Protein AF-A0A953CDV9-F1 (afdb_monomer)

Foldseek 3Di:
DQVVVVVVLVVLLVLLVVLLVLLLVLLLLLQPQLQPPPDPVVSCVVLVVQVDSLVSLVVSLVSVVVQDPCPDVVNVLSVLLSVLSVVLVVLSCLVVQWDWDWDVDVVIDIATQHDVDRRPCGPHPSSVSSVVSSVSSVVSSVLSVVQSVQWAADDDDPDDDDRHGTDGDPPDDRPVVPDPDDDDPPDPPPDDD

Mean predicted aligned error: 8.69 Å

Sequence (193 aa):
MLEEKLRGIHALVGQLVTDINEIELGWYFIYGAFVFPAPKPITDAIFNFQNIGNRQRQLVMTVAGALYPDDHPVIEFLGK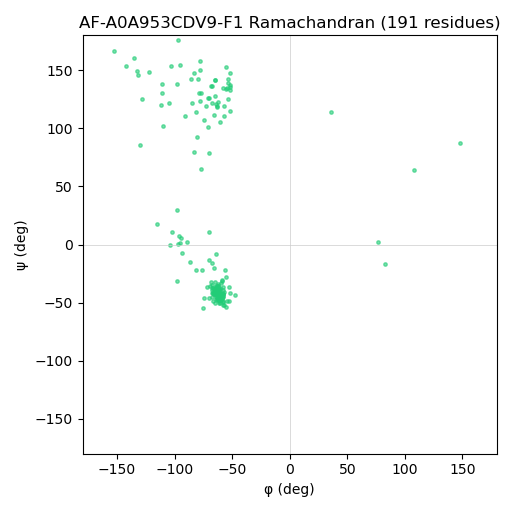LKSETDLLIGRRNAVVHSGIFIQQSAPPKITAAGIGKPSKLKDKDIESELRDCIKVADRLVHVIFNFLNTMEFQVGRLEHELPRPPKLRDEWINPLSQSPEGGAPQSPKRGGK

Nearest PDB structures (foldseek):
  1y4c-assembly1_A  TM=3.576E-01  e=2.186E+00  Escherichia coli
  4fzs-assembly1_A  TM=2.328E-01  e=3.422E+00  Homo sapiens

Radius of gyration: 20.55 Å; Cα contacts (8 Å, |Δi|>4): 172; chains: 1; bounding box: 46×49×68 Å

Structure (mmCIF, N/CA/C/O backbone):
data_AF-A0A953CDV9-F1
#
_entry.id   AF-A0A953CDV9-F1
#
loop_
_atom_site.group_PDB
_atom_site.id
_atom_site.type_symbol
_atom_site.label_atom_id
_atom_site.label_alt_id
_atom_site.label_comp_id
_atom_site.label_asym_id
_atom_site.label_entity_id
_atom_site.label_seq_id
_atom_site.pdbx_PDB_ins_code
_atom_site.Cartn_x
_atom_site.Cartn_y
_atom_site.Cartn_z
_atom_site.occupancy
_atom_site.B_iso_or_equiv
_atom_site.auth_seq_id
_atom_site.auth_comp_id
_atom_site.auth_asym_id
_atom_site.auth_atom_id
_atom_site.pdbx_PDB_model_num
ATOM 1 N N . MET A 1 1 ? 13.938 7.931 -29.122 1.00 85.56 1 MET A N 1
ATOM 2 C CA . MET A 1 1 ? 12.702 7.164 -28.843 1.00 85.56 1 MET A CA 1
ATOM 3 C C . MET A 1 1 ? 12.877 6.144 -27.713 1.00 85.56 1 MET A C 1
ATOM 5 O O . MET A 1 1 ? 12.225 6.311 -26.695 1.00 85.56 1 MET A O 1
ATOM 9 N N . LEU A 1 2 ? 13.754 5.130 -27.811 1.00 88.31 2 LEU A N 1
ATOM 10 C CA . LEU A 1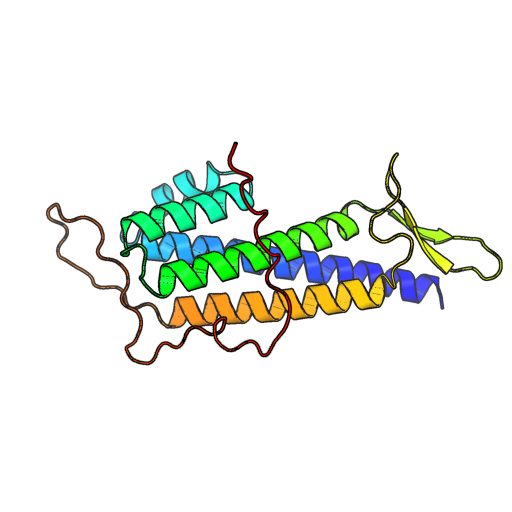 2 ? 13.900 4.131 -26.727 1.00 88.31 2 LEU A CA 1
ATOM 11 C C . LEU A 1 2 ? 14.478 4.694 -25.417 1.00 88.31 2 LEU A C 1
ATOM 13 O O . LEU A 1 2 ? 14.015 4.317 -24.349 1.00 88.31 2 LEU A O 1
ATOM 17 N N . GLU A 1 3 ? 15.438 5.617 -25.479 1.00 91.12 3 GLU A N 1
ATOM 18 C CA . GLU A 1 3 ? 15.984 6.277 -24.278 1.00 91.12 3 GLU A CA 1
ATOM 19 C C . GLU A 1 3 ? 14.945 7.143 -23.560 1.00 91.12 3 GLU A C 1
ATOM 21 O O . GLU A 1 3 ? 14.869 7.158 -22.337 1.00 91.12 3 GLU A O 1
ATOM 26 N N . GLU A 1 4 ? 14.111 7.844 -24.324 1.00 92.75 4 GLU A N 1
ATOM 27 C CA . GLU A 1 4 ? 13.007 8.636 -23.788 1.00 92.75 4 GLU A CA 1
ATOM 28 C C . GLU A 1 4 ? 11.953 7.741 -23.135 1.00 92.75 4 GLU A C 1
ATOM 30 O O . GLU A 1 4 ? 11.533 8.012 -22.012 1.00 92.75 4 GLU A O 1
ATOM 35 N N . LYS A 1 5 ? 11.619 6.614 -23.777 1.00 92.06 5 LYS A N 1
ATOM 36 C CA . LYS A 1 5 ? 10.760 5.585 -23.186 1.00 92.06 5 LYS A CA 1
ATOM 37 C C . LYS A 1 5 ? 11.361 5.017 -21.894 1.00 92.06 5 LYS A C 1
ATOM 39 O O . LYS A 1 5 ? 10.647 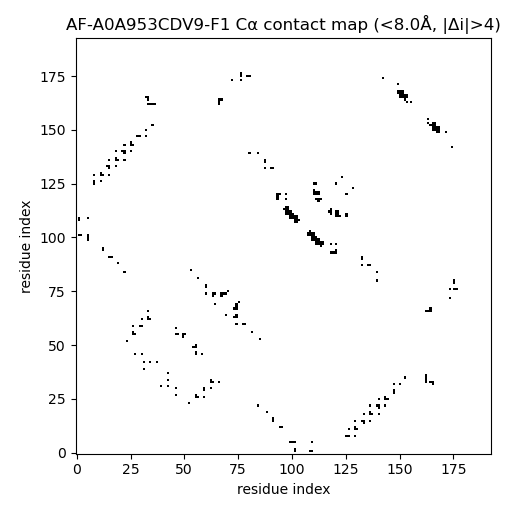4.871 -20.908 1.00 92.06 5 LYS A O 1
ATOM 44 N N . LEU A 1 6 ? 12.671 4.754 -21.857 1.00 92.50 6 LEU A N 1
ATOM 45 C CA . LEU A 1 6 ? 13.362 4.293 -20.648 1.00 92.50 6 LEU A CA 1
ATOM 46 C C . LEU A 1 6 ? 13.308 5.338 -19.520 1.00 92.50 6 LEU A C 1
ATOM 48 O O . LEU A 1 6 ? 13.033 4.980 -18.376 1.00 92.50 6 LEU A O 1
ATOM 52 N N . ARG A 1 7 ? 13.501 6.629 -19.829 1.00 93.19 7 ARG A N 1
ATOM 53 C CA . ARG A 1 7 ? 13.308 7.719 -18.854 1.00 93.19 7 ARG A CA 1
ATOM 54 C C . ARG A 1 7 ? 11.876 7.756 -18.322 1.00 93.19 7 ARG A C 1
ATOM 56 O O . ARG A 1 7 ? 11.693 7.870 -17.113 1.00 93.19 7 ARG A O 1
ATOM 63 N N . GLY A 1 8 ? 10.881 7.604 -19.197 1.00 94.56 8 GLY A N 1
ATOM 64 C CA . GLY A 1 8 ? 9.473 7.500 -18.806 1.00 94.56 8 GLY A CA 1
ATOM 65 C C . GLY A 1 8 ? 9.214 6.326 -17.858 1.00 94.56 8 GLY A C 1
ATOM 66 O O . GLY A 1 8 ? 8.556 6.493 -16.836 1.00 94.56 8 GLY A O 1
ATOM 67 N N . ILE A 1 9 ? 9.808 5.161 -18.128 1.00 93.81 9 ILE A N 1
ATOM 68 C CA . ILE A 1 9 ? 9.728 3.994 -17.240 1.00 93.81 9 ILE A CA 1
ATOM 69 C C . ILE A 1 9 ? 10.351 4.292 -15.871 1.00 93.81 9 ILE A C 1
ATOM 71 O O . ILE A 1 9 ? 9.730 3.996 -14.856 1.00 93.81 9 ILE A O 1
ATOM 75 N N . HIS A 1 10 ? 11.531 4.916 -15.806 1.00 93.00 10 HIS A N 1
ATOM 76 C CA . HIS A 1 10 ? 12.132 5.295 -14.521 1.00 93.00 10 HIS A CA 1
ATOM 77 C C . HIS A 1 10 ? 11.277 6.300 -13.738 1.00 93.00 10 HIS A C 1
ATOM 79 O O . HIS A 1 10 ? 11.170 6.178 -12.519 1.00 93.00 10 HIS A O 1
ATOM 85 N N . ALA A 1 11 ? 10.625 7.246 -14.420 1.00 95.56 11 ALA A N 1
ATOM 86 C CA . ALA A 1 11 ? 9.679 8.155 -13.779 1.00 95.56 11 ALA A CA 1
ATOM 87 C C . ALA A 1 11 ? 8.483 7.396 -13.173 1.00 95.56 11 ALA A C 1
ATOM 89 O O . ALA A 1 11 ? 8.122 7.642 -12.025 1.00 95.56 11 ALA A O 1
ATOM 90 N N . LEU A 1 12 ? 7.928 6.414 -13.895 1.00 95.88 12 LEU A N 1
ATOM 91 C CA . LEU A 1 12 ? 6.853 5.552 -13.388 1.00 95.88 12 LEU A CA 1
ATOM 92 C C . LEU A 1 12 ? 7.298 4.689 -12.195 1.00 95.88 12 LEU A C 1
ATOM 94 O O . LEU A 1 12 ? 6.522 4.495 -11.263 1.00 95.88 12 LEU A O 1
ATOM 98 N N . VAL A 1 13 ? 8.542 4.193 -12.184 1.00 94.06 13 VAL A N 1
ATOM 99 C CA . VAL A 1 13 ? 9.107 3.503 -11.008 1.00 94.06 13 VAL A CA 1
ATOM 100 C C . VAL A 1 13 ? 9.138 4.440 -9.802 1.00 94.06 13 VAL A C 1
ATOM 102 O O . VAL A 1 13 ? 8.744 4.032 -8.713 1.00 94.06 13 VAL A O 1
ATOM 105 N N . GLY A 1 14 ? 9.584 5.686 -9.995 1.00 94.31 14 GLY A N 1
ATOM 106 C CA . GLY A 1 14 ? 9.599 6.707 -8.948 1.00 94.31 14 GLY A CA 1
ATOM 107 C C . GLY A 1 14 ? 8.206 6.971 -8.375 1.00 94.31 14 GLY A C 1
ATOM 108 O O . GLY A 1 14 ? 8.038 6.907 -7.160 1.00 94.31 14 GLY A O 1
ATOM 109 N N . GLN A 1 15 ? 7.210 7.172 -9.244 1.00 96.44 15 GLN A N 1
ATOM 110 C CA . GLN A 1 15 ? 5.813 7.361 -8.838 1.00 96.44 15 GLN A CA 1
ATOM 111 C C . GLN A 1 15 ? 5.301 6.177 -8.010 1.00 96.44 15 GLN A C 1
ATOM 113 O O . GLN A 1 15 ? 4.868 6.367 -6.880 1.00 96.44 15 GLN A O 1
ATOM 118 N N . LEU A 1 16 ? 5.459 4.947 -8.511 1.00 95.69 16 LEU A N 1
ATOM 119 C CA . LEU A 1 16 ? 5.005 3.745 -7.807 1.00 95.69 16 LEU A CA 1
ATOM 120 C C . LEU A 1 16 ? 5.631 3.603 -6.409 1.00 95.69 16 LEU A C 1
ATOM 122 O O . LEU A 1 16 ? 4.993 3.103 -5.485 1.00 95.69 16 LEU A O 1
ATOM 126 N N . VAL A 1 17 ? 6.900 3.993 -6.241 1.00 94.56 17 VAL A N 1
ATOM 127 C CA . VAL A 1 17 ? 7.550 3.976 -4.922 1.00 94.56 17 VAL A CA 1
ATOM 128 C C . VAL A 1 17 ? 6.908 4.994 -3.981 1.00 94.56 17 VAL A C 1
ATOM 130 O O . VAL A 1 17 ? 6.689 4.659 -2.818 1.00 94.56 17 VAL A O 1
ATOM 133 N N . THR A 1 18 ? 6.594 6.193 -4.470 1.00 96.31 18 THR A N 1
ATOM 134 C CA . THR A 1 18 ? 5.882 7.220 -3.699 1.00 96.31 18 THR A CA 1
ATOM 135 C C . THR A 1 18 ? 4.500 6.730 -3.273 1.00 96.31 18 THR A C 1
ATOM 137 O O . THR A 1 18 ? 4.219 6.733 -2.077 1.00 96.31 18 THR A O 1
ATOM 140 N N . ASP A 1 19 ? 3.696 6.203 -4.199 1.00 95.50 19 ASP A N 1
ATOM 141 C CA . ASP A 1 19 ? 2.330 5.743 -3.903 1.00 95.50 19 ASP A CA 1
ATOM 142 C C . ASP A 1 19 ? 2.326 4.609 -2.865 1.00 95.50 19 ASP A C 1
ATOM 144 O O . ASP A 1 19 ? 1.489 4.553 -1.967 1.00 95.50 19 ASP A O 1
ATOM 148 N N . ILE A 1 20 ? 3.305 3.699 -2.929 1.00 95.19 20 ILE A N 1
ATOM 149 C CA . ILE A 1 20 ? 3.440 2.641 -1.918 1.00 95.19 20 ILE A CA 1
ATOM 150 C C . ILE A 1 20 ? 3.821 3.209 -0.553 1.00 95.19 20 ILE A C 1
ATOM 152 O O . ILE A 1 20 ? 3.321 2.719 0.458 1.00 95.19 20 ILE A O 1
ATOM 156 N N . ASN A 1 21 ? 4.673 4.234 -0.493 1.00 94.94 21 ASN A N 1
ATOM 157 C CA . ASN A 1 21 ? 4.983 4.881 0.781 1.00 94.94 21 ASN A CA 1
ATOM 158 C C . ASN A 1 21 ? 3.729 5.525 1.395 1.00 94.94 21 ASN A C 1
ATOM 160 O O . ASN A 1 21 ? 3.562 5.470 2.612 1.00 94.94 21 ASN A O 1
ATOM 164 N N . GLU A 1 22 ? 2.829 6.077 0.577 1.00 96.25 22 GLU A N 1
ATOM 165 C CA . GLU A 1 22 ? 1.535 6.590 1.046 1.00 96.25 22 GLU A CA 1
ATOM 166 C C . GLU A 1 22 ? 0.633 5.477 1.596 1.00 96.25 22 GLU A C 1
ATOM 168 O O . GLU A 1 22 ? 0.005 5.656 2.640 1.00 96.25 22 GLU A O 1
ATOM 173 N N . ILE A 1 23 ? 0.616 4.299 0.965 1.00 97.12 23 ILE A N 1
ATOM 174 C CA . ILE A 1 23 ? -0.102 3.121 1.484 1.00 97.12 23 ILE A CA 1
ATOM 175 C C . ILE A 1 23 ? 0.455 2.692 2.847 1.00 97.12 23 ILE A C 1
ATOM 177 O O . ILE A 1 23 ? -0.315 2.444 3.775 1.00 97.12 23 ILE A O 1
ATOM 181 N N . GLU A 1 24 ? 1.781 2.605 2.992 1.00 95.31 24 GLU A N 1
ATOM 182 C CA . GLU A 1 24 ? 2.422 2.234 4.264 1.00 95.31 24 GLU A CA 1
ATOM 183 C C . GLU A 1 24 ? 2.145 3.276 5.362 1.00 95.31 24 GLU A C 1
ATOM 185 O O . GLU A 1 24 ? 1.881 2.918 6.513 1.00 95.31 24 GLU A O 1
ATOM 190 N N . LEU A 1 25 ? 2.111 4.565 5.008 1.00 95.25 25 LEU A N 1
ATOM 191 C CA . LEU A 1 25 ? 1.678 5.629 5.914 1.00 95.25 25 LEU A CA 1
ATOM 192 C C . LEU A 1 25 ? 0.201 5.471 6.315 1.00 95.25 25 LEU A C 1
ATOM 194 O O . LEU A 1 25 ? -0.152 5.644 7.482 1.00 95.25 25 LEU A O 1
ATOM 198 N N . GLY A 1 26 ? -0.659 5.083 5.375 1.00 96.12 26 GLY A N 1
ATOM 199 C CA . GLY A 1 26 ? -2.056 4.759 5.640 1.00 96.12 26 GLY A CA 1
ATOM 200 C C . GLY A 1 26 ? -2.221 3.627 6.663 1.00 96.12 26 GLY A C 1
ATOM 201 O O . GLY A 1 26 ? -3.021 3.743 7.592 1.00 96.12 26 GLY A O 1
ATOM 202 N N . TRP A 1 27 ? -1.411 2.568 6.568 1.00 97.44 27 TRP A N 1
ATOM 203 C CA . TRP A 1 27 ? -1.379 1.492 7.569 1.00 97.44 27 TRP A CA 1
ATOM 204 C C . TRP A 1 27 ? -0.969 1.982 8.960 1.00 97.44 27 TRP A C 1
ATOM 206 O O . TRP A 1 27 ? -1.556 1.554 9.957 1.00 97.44 27 TRP A O 1
ATOM 216 N N . TYR A 1 28 ? -0.004 2.900 9.037 1.00 96.00 28 TYR A N 1
ATOM 217 C CA . TYR A 1 28 ? 0.359 3.552 10.294 1.00 96.00 28 TYR A CA 1
ATOM 218 C C . TYR A 1 28 ? -0.813 4.351 10.886 1.00 96.00 28 TYR A C 1
ATOM 220 O O . TYR A 1 28 ? -1.071 4.256 12.086 1.00 96.00 28 TYR A O 1
ATOM 228 N N . PHE A 1 29 ? -1.574 5.084 10.067 1.00 95.25 29 PHE A N 1
ATOM 229 C CA . PHE A 1 29 ? -2.752 5.808 10.552 1.00 95.25 29 PHE A CA 1
ATOM 230 C C . PHE A 1 29 ? -3.864 4.876 11.041 1.00 95.25 29 PHE A C 1
ATOM 232 O O . PHE A 1 29 ? -4.469 5.164 12.072 1.00 95.25 29 PHE A O 1
ATOM 239 N N . ILE A 1 30 ? -4.090 3.737 10.375 1.00 95.38 30 ILE A N 1
ATOM 240 C CA . ILE A 1 30 ? -5.043 2.718 10.852 1.00 95.38 30 ILE A CA 1
ATOM 241 C C . ILE A 1 30 ? -4.611 2.202 12.227 1.00 95.38 30 ILE A C 1
ATOM 243 O O . ILE A 1 30 ? -5.420 2.141 13.151 1.00 95.38 30 ILE A O 1
ATOM 247 N N . TYR A 1 31 ? -3.327 1.871 12.384 1.00 95.31 31 TYR A N 1
ATOM 248 C CA . TYR A 1 31 ? -2.787 1.445 13.672 1.00 95.31 31 TYR A CA 1
ATOM 249 C C . TYR A 1 31 ? -2.995 2.508 14.756 1.00 95.31 31 TYR A C 1
ATOM 251 O O . TYR A 1 31 ? -3.520 2.198 15.823 1.00 95.31 31 TYR A O 1
ATOM 259 N N . GLY A 1 32 ? -2.632 3.761 14.466 1.00 92.56 32 GLY A N 1
ATOM 260 C CA . GLY A 1 32 ? -2.802 4.886 15.382 1.00 92.56 32 GLY A CA 1
ATOM 261 C C . GLY A 1 32 ? -4.255 5.088 15.813 1.00 92.56 32 GLY A C 1
ATOM 262 O O . GLY A 1 32 ? -4.509 5.345 16.988 1.00 92.56 32 GLY A O 1
ATOM 263 N N . ALA A 1 33 ? -5.204 4.905 14.893 1.00 91.69 33 ALA A N 1
ATOM 264 C CA . ALA A 1 33 ? -6.626 4.966 15.196 1.00 91.69 33 ALA A CA 1
ATOM 265 C C . ALA A 1 33 ? -7.070 3.834 16.139 1.00 91.69 33 ALA A C 1
ATOM 267 O O . ALA A 1 33 ? -7.806 4.073 17.092 1.00 91.69 33 ALA A O 1
ATOM 268 N N . PHE A 1 34 ? -6.591 2.608 15.929 1.00 91.56 34 PHE A N 1
ATOM 269 C CA . PHE A 1 34 ? -6.944 1.469 16.782 1.00 91.56 34 PHE A CA 1
ATOM 270 C C . PHE A 1 34 ? -6.388 1.558 18.200 1.00 91.56 34 PHE A C 1
ATOM 272 O O . PHE A 1 34 ? -7.026 1.081 19.133 1.00 91.56 34 PHE A O 1
ATOM 279 N N . VAL A 1 35 ? -5.220 2.173 18.381 1.00 90.19 35 VAL A N 1
ATOM 280 C CA . VAL A 1 35 ? -4.609 2.311 19.712 1.00 90.19 35 VAL A CA 1
ATOM 281 C C . VAL A 1 35 ? -4.928 3.641 20.392 1.00 90.19 35 VAL A C 1
ATOM 283 O O . VAL A 1 35 ? -4.447 3.888 21.497 1.00 90.19 35 VAL A O 1
ATOM 286 N N . PHE A 1 36 ? -5.723 4.513 19.770 1.00 85.75 36 PHE A N 1
ATOM 287 C CA . PHE A 1 36 ? -6.154 5.763 20.390 1.00 85.75 36 PHE A CA 1
ATOM 288 C C . PHE A 1 36 ? -6.896 5.478 21.717 1.00 85.75 36 PHE A C 1
ATOM 290 O O . PHE A 1 36 ? -7.751 4.591 21.747 1.00 85.75 36 PHE A O 1
ATOM 297 N N . PRO A 1 37 ? -6.605 6.201 22.824 1.00 84.50 37 PRO A N 1
ATOM 298 C CA . PRO A 1 37 ? -5.839 7.451 22.931 1.00 84.50 37 PRO A CA 1
ATOM 299 C C . PRO A 1 37 ? -4.361 7.298 23.343 1.00 84.50 37 PRO A C 1
ATOM 301 O O . PRO A 1 37 ? -3.813 8.196 23.984 1.00 84.50 37 PRO A O 1
ATOM 304 N N . ALA A 1 38 ? -3.694 6.184 23.019 1.00 86.00 38 ALA A N 1
ATOM 305 C CA . ALA A 1 38 ? -2.290 5.988 23.382 1.00 86.00 38 ALA A CA 1
ATOM 306 C C . ALA A 1 38 ? -1.400 7.177 22.944 1.00 86.00 38 ALA A C 1
ATOM 308 O O . ALA A 1 38 ? -1.533 7.669 21.817 1.00 86.00 38 ALA A O 1
ATOM 309 N N . PRO A 1 39 ? -0.466 7.640 23.801 1.00 87.06 39 PRO A N 1
ATOM 310 C CA . PRO A 1 39 ? 0.454 8.714 23.450 1.00 87.06 39 PRO A CA 1
ATOM 311 C C . PRO A 1 39 ? 1.243 8.401 22.179 1.00 87.06 39 PRO A C 1
ATOM 313 O O . PRO A 1 39 ? 1.846 7.332 22.062 1.00 87.06 39 PRO A O 1
ATOM 316 N N . LYS A 1 40 ? 1.325 9.377 21.267 1.00 87.81 40 LYS A N 1
ATOM 317 C CA . LYS A 1 40 ? 2.035 9.238 19.987 1.00 87.81 40 LYS A CA 1
ATOM 318 C C . LYS A 1 40 ? 3.445 8.630 20.113 1.00 87.81 40 LYS A C 1
ATOM 320 O O . LYS A 1 40 ? 3.737 7.730 19.331 1.00 87.81 40 LYS A O 1
ATOM 325 N N . PRO A 1 41 ? 4.303 9.016 21.083 1.00 91.94 41 PRO A N 1
ATOM 326 C CA . PRO A 1 41 ? 5.634 8.415 21.203 1.00 91.94 41 PRO A CA 1
ATOM 327 C C . PRO A 1 41 ? 5.608 6.897 21.437 1.00 91.94 41 PRO A C 1
ATOM 329 O O . PRO A 1 41 ? 6.487 6.188 20.956 1.00 91.94 41 PRO A O 1
ATOM 332 N N . ILE A 1 42 ? 4.592 6.388 22.143 1.00 90.00 42 ILE A N 1
ATOM 333 C CA . ILE A 1 42 ? 4.413 4.952 22.391 1.00 90.00 42 ILE A CA 1
ATOM 334 C C . ILE A 1 42 ? 3.925 4.263 21.115 1.00 90.00 42 ILE A C 1
ATOM 336 O O . ILE A 1 42 ? 4.486 3.242 20.716 1.00 90.00 42 ILE A O 1
ATOM 340 N N . THR A 1 43 ? 2.929 4.847 20.442 1.00 91.56 43 THR A N 1
ATOM 341 C CA . THR A 1 43 ? 2.424 4.369 19.145 1.00 91.56 43 THR A CA 1
ATOM 342 C C . THR A 1 43 ? 3.559 4.248 18.126 1.00 91.56 43 THR A C 1
ATOM 344 O O . THR A 1 43 ? 3.732 3.191 17.519 1.00 91.56 43 THR A O 1
ATOM 347 N N . ASP A 1 44 ? 4.387 5.288 18.002 1.00 91.81 44 ASP A N 1
ATOM 348 C CA . ASP A 1 44 ? 5.549 5.314 17.111 1.00 91.81 44 ASP A CA 1
ATOM 349 C C . ASP A 1 44 ? 6.570 4.238 17.483 1.00 91.81 44 ASP A C 1
ATOM 351 O O . ASP A 1 44 ? 7.045 3.515 16.608 1.00 91.81 44 ASP A O 1
ATOM 355 N N . ALA A 1 45 ? 6.909 4.109 18.769 1.00 90.88 45 ALA A N 1
ATOM 356 C CA . ALA A 1 45 ? 7.897 3.139 19.228 1.00 90.88 45 ALA A CA 1
ATOM 357 C C . ALA A 1 45 ? 7.477 1.699 18.902 1.00 90.88 45 ALA A C 1
ATOM 359 O O . ALA A 1 45 ? 8.281 0.928 18.377 1.00 90.88 45 ALA A O 1
ATOM 360 N N . ILE A 1 46 ? 6.214 1.343 19.156 1.00 91.19 46 ILE A N 1
ATOM 361 C CA . ILE A 1 46 ? 5.701 -0.009 18.894 1.00 91.19 46 ILE A CA 1
ATOM 362 C C . ILE A 1 46 ? 5.646 -0.286 17.387 1.00 91.19 46 ILE A C 1
ATOM 364 O O . ILE A 1 46 ? 6.085 -1.348 16.938 1.00 91.19 46 ILE A O 1
ATOM 368 N N . PHE A 1 47 ? 5.139 0.662 16.596 1.00 91.25 47 PHE A N 1
ATOM 369 C CA . PHE A 1 47 ? 5.003 0.472 15.153 1.00 91.25 47 PHE A CA 1
ATOM 370 C C . PHE A 1 47 ? 6.367 0.399 14.452 1.00 91.25 47 PHE A C 1
ATOM 372 O O . PHE A 1 47 ? 6.588 -0.465 13.602 1.00 91.25 47 PHE A O 1
ATOM 379 N N . ASN A 1 48 ? 7.317 1.251 14.848 1.00 90.69 48 ASN A N 1
ATOM 380 C CA . ASN A 1 48 ? 8.661 1.286 14.267 1.00 90.69 48 ASN A CA 1
ATOM 381 C C . ASN A 1 48 ? 9.556 0.136 14.745 1.00 90.69 48 ASN A C 1
ATOM 383 O O . ASN A 1 48 ? 10.499 -0.227 14.043 1.00 90.69 48 ASN A O 1
ATOM 387 N N . PHE A 1 49 ? 9.253 -0.484 15.892 1.00 91.19 49 PHE A N 1
ATOM 388 C CA . PHE A 1 49 ? 9.915 -1.726 16.305 1.00 91.19 49 PHE A CA 1
ATOM 389 C C . PHE A 1 49 ? 9.711 -2.845 15.269 1.00 91.19 49 PHE A C 1
ATOM 391 O O . PHE A 1 49 ? 10.594 -3.675 15.046 1.00 91.19 49 PHE A O 1
ATOM 398 N N . GLN A 1 50 ? 8.574 -2.836 14.566 1.00 88.81 50 GLN A N 1
ATOM 399 C CA . GLN A 1 50 ? 8.345 -3.680 13.399 1.00 88.81 50 GLN A CA 1
ATOM 400 C C . GLN A 1 50 ? 8.951 -3.012 12.154 1.00 88.81 50 GLN A C 1
ATOM 402 O O . GLN A 1 50 ? 8.250 -2.428 11.346 1.00 88.81 50 GLN A O 1
ATOM 407 N N . ASN A 1 51 ? 10.261 -3.109 11.947 1.00 83.25 51 ASN A N 1
ATOM 408 C CA . ASN A 1 51 ? 10.961 -2.441 10.833 1.00 83.25 51 ASN A CA 1
ATOM 409 C C . ASN A 1 51 ? 10.680 -3.005 9.416 1.00 83.25 51 ASN A C 1
ATOM 411 O O . ASN A 1 51 ? 11.391 -2.683 8.465 1.00 83.25 51 ASN A O 1
ATOM 415 N N . ILE A 1 52 ? 9.681 -3.878 9.259 1.00 88.56 52 ILE A N 1
ATOM 416 C CA . ILE A 1 52 ? 9.315 -4.523 7.993 1.00 88.56 52 ILE A CA 1
ATOM 417 C C . ILE A 1 52 ? 7.818 -4.311 7.768 1.00 88.56 52 ILE A C 1
ATOM 419 O O . ILE A 1 52 ? 7.019 -4.755 8.593 1.00 88.56 52 ILE A O 1
ATOM 423 N N . GLY A 1 53 ? 7.431 -3.749 6.617 1.00 88.75 53 GLY A N 1
ATOM 424 C CA . GLY A 1 53 ? 6.031 -3.419 6.304 1.00 88.75 53 GLY A CA 1
ATOM 425 C C . GLY A 1 53 ? 5.045 -4.580 6.503 1.00 88.75 53 GLY A C 1
ATOM 426 O O . GLY A 1 53 ? 3.997 -4.414 7.118 1.00 88.75 53 GLY A O 1
ATOM 427 N N . ASN A 1 54 ? 5.401 -5.813 6.111 1.00 92.31 54 ASN A N 1
ATOM 428 C CA . ASN A 1 54 ? 4.531 -6.977 6.358 1.00 92.31 54 ASN A CA 1
ATOM 429 C C . ASN A 1 54 ? 4.300 -7.240 7.860 1.00 92.31 54 ASN A C 1
ATOM 431 O O . ASN A 1 54 ? 3.202 -7.625 8.257 1.00 92.31 54 ASN A O 1
ATOM 435 N N . ARG A 1 55 ? 5.312 -7.015 8.710 1.00 93.25 55 ARG A N 1
ATOM 436 C CA . ARG A 1 55 ? 5.159 -7.141 10.168 1.00 93.25 55 ARG A CA 1
ATOM 437 C C . ARG A 1 55 ? 4.326 -6.000 10.747 1.00 93.25 55 ARG A C 1
ATOM 439 O O . ARG A 1 55 ? 3.527 -6.256 11.638 1.00 93.25 55 ARG A O 1
ATOM 446 N N . GLN A 1 56 ? 4.458 -4.786 10.215 1.00 94.94 56 GLN A N 1
ATOM 447 C CA . GLN A 1 56 ? 3.612 -3.647 10.589 1.00 94.94 56 GLN A CA 1
ATOM 448 C C . GLN A 1 56 ? 2.141 -3.916 10.265 1.00 94.94 56 GLN A C 1
ATOM 450 O O . GLN A 1 56 ? 1.287 -3.792 11.137 1.00 94.94 56 GLN A O 1
ATOM 455 N N . ARG A 1 57 ? 1.837 -4.401 9.057 1.00 96.06 57 ARG A N 1
ATOM 456 C CA . ARG A 1 57 ? 0.473 -4.818 8.688 1.00 96.06 57 ARG A CA 1
ATOM 457 C C . ARG A 1 57 ? -0.043 -5.958 9.559 1.00 96.06 57 ARG A C 1
ATOM 459 O O . ARG A 1 57 ? -1.200 -5.944 9.962 1.00 96.06 57 ARG A O 1
ATOM 466 N N . GLN A 1 58 ? 0.806 -6.935 9.885 1.00 95.75 58 GLN A N 1
ATOM 467 C CA . GLN A 1 58 ? 0.426 -8.014 10.797 1.00 95.75 58 GLN A CA 1
ATOM 468 C C . GLN A 1 58 ? 0.123 -7.496 12.208 1.00 95.75 58 GLN A C 1
ATOM 470 O O . GLN A 1 58 ? -0.834 -7.957 12.817 1.00 95.75 58 GLN A O 1
ATOM 475 N N . LEU A 1 59 ? 0.895 -6.528 12.710 1.00 95.62 59 LEU A N 1
ATOM 476 C CA . LEU A 1 59 ? 0.608 -5.849 13.971 1.00 95.62 59 LEU A CA 1
ATOM 477 C C . LEU A 1 59 ? -0.774 -5.182 13.926 1.00 95.62 59 LEU A C 1
ATOM 479 O O . LEU A 1 59 ? -1.552 -5.372 14.855 1.00 95.62 59 LEU A O 1
ATOM 483 N N . VAL A 1 60 ? -1.108 -4.476 12.838 1.00 96.25 60 VAL A N 1
ATOM 484 C CA . VAL A 1 60 ? -2.443 -3.876 12.664 1.00 96.25 60 VAL A CA 1
ATOM 485 C C . VAL A 1 60 ? -3.542 -4.937 12.719 1.00 96.25 60 VAL A C 1
ATOM 487 O O . VAL A 1 60 ? -4.513 -4.757 13.447 1.00 96.25 60 VAL A O 1
ATOM 490 N N . MET A 1 61 ? -3.374 -6.062 12.014 1.00 96.62 61 MET A N 1
ATOM 491 C CA . MET A 1 61 ? -4.328 -7.181 12.059 1.00 96.62 61 MET A CA 1
ATOM 492 C C . MET A 1 61 ? -4.485 -7.754 13.470 1.00 96.62 61 MET A C 1
ATOM 494 O O . MET A 1 61 ? -5.602 -8.023 13.899 1.00 96.62 61 MET A O 1
ATOM 498 N N . THR A 1 62 ? -3.381 -7.929 14.199 1.00 95.12 62 THR A N 1
ATOM 499 C CA . THR A 1 62 ? -3.401 -8.443 15.575 1.00 95.12 62 THR A CA 1
ATOM 500 C C . THR A 1 62 ? -4.145 -7.496 16.512 1.00 95.12 62 THR A C 1
ATOM 502 O O . THR A 1 62 ? -4.957 -7.949 17.312 1.00 95.12 62 THR A O 1
ATOM 505 N N . VAL A 1 63 ? -3.903 -6.186 16.404 1.00 93.50 63 VAL A N 1
ATOM 506 C CA . VAL A 1 63 ? -4.632 -5.191 17.202 1.00 93.50 63 VAL A CA 1
ATOM 507 C C . VAL A 1 63 ? -6.110 -5.176 16.824 1.00 93.50 63 VAL A C 1
ATOM 509 O O . VAL A 1 63 ? -6.956 -5.172 17.710 1.00 93.50 63 VAL A O 1
ATOM 512 N N . ALA A 1 64 ? -6.438 -5.242 15.533 1.00 93.31 64 ALA A N 1
ATOM 513 C CA . ALA A 1 64 ? -7.824 -5.303 15.085 1.00 93.31 64 ALA A CA 1
ATOM 514 C C . ALA A 1 64 ? -8.557 -6.532 15.650 1.00 93.31 64 ALA A C 1
ATOM 516 O O . ALA A 1 64 ? -9.650 -6.381 16.182 1.00 93.31 64 ALA A O 1
ATOM 517 N N . GLY A 1 65 ? -7.947 -7.721 15.613 1.00 92.12 65 GLY A N 1
ATOM 518 C CA . GLY A 1 65 ? -8.541 -8.942 16.178 1.00 92.12 65 GLY A CA 1
ATOM 519 C C . GLY A 1 65 ? -8.701 -8.919 17.703 1.00 92.12 65 GLY A C 1
ATOM 520 O O . GLY A 1 65 ? -9.506 -9.662 18.248 1.00 92.12 65 GLY A O 1
ATOM 521 N N . ALA A 1 66 ? -7.967 -8.054 18.410 1.00 91.62 66 ALA A N 1
ATOM 522 C CA . ALA A 1 66 ? -8.188 -7.818 19.837 1.00 91.62 66 ALA A CA 1
ATOM 523 C C . ALA A 1 66 ? -9.340 -6.830 20.110 1.00 91.62 66 ALA A C 1
ATOM 525 O O . ALA A 1 66 ? -9.884 -6.815 21.212 1.00 91.62 66 ALA A O 1
ATOM 526 N N . LEU A 1 67 ? -9.687 -5.991 19.129 1.00 89.19 67 LEU A N 1
ATOM 527 C CA . LEU A 1 67 ? -10.690 -4.929 19.245 1.00 89.19 67 LEU A CA 1
ATOM 528 C C . LEU A 1 67 ? -12.065 -5.325 18.701 1.00 89.19 67 LEU A C 1
ATOM 530 O O . LEU A 1 67 ? -13.079 -4.834 19.195 1.00 89.19 67 LEU A O 1
ATOM 534 N N . TYR A 1 68 ? -12.105 -6.182 17.683 1.00 87.44 68 TYR A N 1
ATOM 535 C CA . TYR A 1 68 ? -13.327 -6.599 17.004 1.00 87.44 68 TYR A CA 1
ATOM 536 C C . TYR A 1 68 ? -13.498 -8.124 17.062 1.00 87.44 68 TYR A C 1
ATOM 538 O O . TYR A 1 68 ? -12.499 -8.841 17.024 1.00 87.44 68 TYR A O 1
ATOM 546 N N . PRO A 1 69 ? -14.745 -8.632 17.093 1.00 88.44 69 PRO A N 1
ATOM 547 C CA . PRO A 1 69 ? -15.030 -10.048 16.862 1.00 88.44 69 PRO A CA 1
ATOM 548 C C . PRO A 1 69 ? -14.476 -10.550 15.520 1.00 88.44 69 PRO A C 1
ATOM 550 O O . PRO A 1 69 ? -14.385 -9.783 14.560 1.00 88.44 69 PRO A O 1
ATOM 553 N N . ASP A 1 70 ? -14.161 -11.845 15.431 1.00 87.69 70 ASP A N 1
ATOM 554 C CA . ASP A 1 70 ? -13.565 -12.460 14.231 1.00 87.69 70 ASP A CA 1
ATOM 555 C C . ASP A 1 70 ? -14.429 -12.308 12.962 1.00 87.69 70 ASP A C 1
ATOM 557 O O . ASP A 1 70 ? -13.898 -12.228 11.854 1.00 87.69 70 ASP A O 1
ATOM 561 N N . ASP A 1 71 ? -15.754 -12.255 13.110 1.00 88.62 71 ASP A N 1
ATOM 562 C CA . ASP A 1 71 ? -16.732 -12.091 12.029 1.00 88.62 71 ASP A CA 1
ATOM 563 C C . ASP A 1 71 ? -17.055 -10.620 11.711 1.00 88.62 71 ASP A C 1
ATOM 565 O O . ASP A 1 71 ? -17.877 -10.329 10.838 1.00 88.62 71 ASP A O 1
ATOM 569 N N . HIS A 1 72 ? -16.401 -9.671 12.385 1.00 89.38 72 HIS A N 1
ATOM 570 C CA . HIS A 1 72 ? -16.663 -8.257 12.178 1.00 89.38 72 HIS A CA 1
ATOM 571 C C . HIS A 1 72 ? -16.203 -7.804 10.775 1.00 89.38 72 HIS A C 1
ATOM 573 O O . HIS A 1 72 ? -15.067 -8.089 10.378 1.00 89.38 72 HIS A O 1
ATOM 579 N N . PRO A 1 73 ? -16.999 -7.002 10.036 1.00 89.44 73 PRO A N 1
ATOM 580 C CA . PRO A 1 73 ? -16.667 -6.567 8.671 1.00 89.44 73 PRO A CA 1
ATOM 581 C C . PRO A 1 73 ? -15.308 -5.865 8.520 1.00 89.44 73 PRO A C 1
ATOM 583 O O . PRO A 1 73 ? -14.682 -5.927 7.461 1.00 89.44 73 PRO A O 1
ATOM 586 N N . VAL A 1 74 ? -14.827 -5.210 9.584 1.00 91.75 74 VAL A N 1
ATOM 587 C CA . VAL A 1 74 ? -13.485 -4.598 9.629 1.00 91.75 74 VAL A CA 1
ATOM 588 C C . VAL A 1 74 ? -12.383 -5.647 9.491 1.00 91.75 74 VAL A C 1
ATOM 590 O O . VAL A 1 74 ? -11.416 -5.405 8.775 1.00 91.75 74 VAL A O 1
ATOM 593 N N . ILE A 1 75 ? -12.517 -6.807 10.139 1.00 93.50 75 ILE A N 1
ATOM 594 C CA . ILE A 1 75 ? -11.513 -7.875 10.073 1.00 93.50 75 ILE A CA 1
ATOM 595 C C . ILE A 1 75 ? -11.408 -8.404 8.642 1.00 93.50 75 ILE A C 1
ATOM 597 O O . ILE A 1 75 ? -10.304 -8.515 8.103 1.00 93.50 75 ILE A O 1
ATOM 601 N N . GLU A 1 76 ? -12.549 -8.642 7.988 1.00 92.38 76 GLU A N 1
ATOM 602 C CA . GLU A 1 76 ? -12.585 -9.057 6.583 1.00 92.38 76 GLU A CA 1
ATOM 603 C C . GLU A 1 76 ? -11.957 -7.995 5.664 1.00 92.38 76 GLU A C 1
ATOM 605 O O . GLU A 1 76 ? -11.119 -8.311 4.813 1.00 92.38 76 GLU A O 1
ATOM 610 N N . PHE A 1 77 ? -12.330 -6.725 5.848 1.00 94.62 77 PHE A N 1
ATOM 611 C CA . PHE A 1 77 ? -11.788 -5.603 5.085 1.00 94.62 77 PHE A CA 1
ATOM 612 C C . PHE A 1 77 ? -10.267 -5.493 5.211 1.00 94.62 77 PHE A C 1
ATOM 614 O O . PHE A 1 77 ? -9.572 -5.456 4.194 1.00 94.62 77 PHE A O 1
ATOM 621 N N . LEU A 1 78 ? -9.738 -5.485 6.437 1.00 95.62 78 LEU A N 1
ATOM 622 C CA . LEU A 1 78 ? -8.300 -5.377 6.675 1.00 95.62 78 LEU A CA 1
ATOM 623 C C . LEU A 1 78 ? -7.546 -6.588 6.115 1.00 95.62 78 LEU A C 1
ATOM 625 O O . LEU A 1 78 ? -6.455 -6.427 5.565 1.00 95.62 78 LEU A O 1
ATOM 629 N N . GLY A 1 79 ? -8.138 -7.784 6.186 1.00 95.31 79 GLY A N 1
ATOM 630 C CA . GLY A 1 79 ? -7.589 -8.988 5.565 1.00 95.31 79 GLY A CA 1
ATOM 631 C C . GLY A 1 79 ? -7.432 -8.844 4.048 1.00 95.31 79 GLY A C 1
ATOM 632 O O . GLY A 1 79 ? -6.350 -9.106 3.510 1.00 95.31 79 GLY A O 1
ATOM 633 N N . LYS A 1 80 ? -8.474 -8.360 3.356 1.00 95.56 80 LYS A N 1
ATOM 634 C CA . LYS A 1 80 ? -8.425 -8.078 1.908 1.00 95.56 80 LYS A CA 1
ATOM 635 C C . LYS A 1 80 ? -7.409 -6.986 1.583 1.00 95.56 80 LYS A C 1
ATOM 637 O O . LYS A 1 80 ? -6.553 -7.186 0.721 1.00 95.56 80 LYS A O 1
ATOM 642 N N . LEU A 1 81 ? -7.443 -5.878 2.322 1.00 96.81 81 LEU A N 1
ATOM 643 C CA . LEU A 1 81 ? -6.529 -4.752 2.149 1.00 96.81 81 LEU A CA 1
ATOM 644 C C . LEU A 1 81 ? -5.062 -5.183 2.303 1.00 96.81 81 LEU A C 1
ATOM 646 O O . LEU A 1 81 ? -4.211 -4.810 1.490 1.00 96.81 81 LEU A O 1
ATOM 650 N N . LYS A 1 82 ? -4.757 -6.006 3.315 1.00 97.06 82 LYS A N 1
ATOM 651 C CA . LYS A 1 82 ? -3.418 -6.569 3.530 1.00 97.06 82 LYS A CA 1
ATOM 652 C C . LYS A 1 82 ? -2.991 -7.434 2.350 1.00 97.06 82 LYS A C 1
ATOM 654 O O . LYS A 1 82 ? -1.886 -7.251 1.846 1.00 97.06 82 LYS A O 1
ATOM 659 N N . SER A 1 83 ? -3.859 -8.340 1.899 1.00 95.94 83 SER A N 1
ATOM 660 C CA . SER A 1 83 ? -3.570 -9.229 0.769 1.00 95.94 83 SER A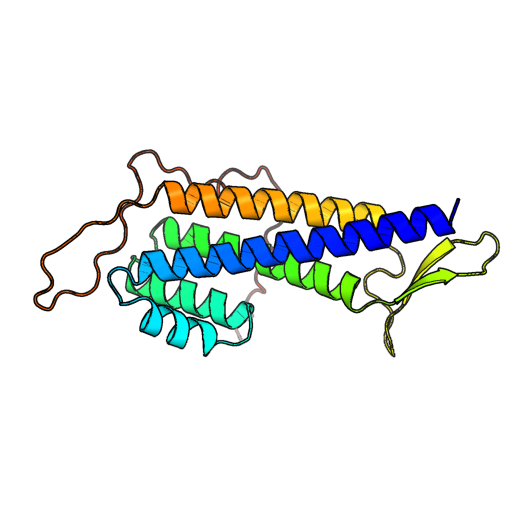 CA 1
ATOM 661 C C . SER A 1 83 ? -3.255 -8.448 -0.511 1.00 95.94 83 SER A C 1
ATOM 663 O O . SER A 1 83 ? -2.267 -8.733 -1.188 1.00 95.94 83 SER A O 1
ATOM 665 N N . GLU A 1 84 ? -4.060 -7.435 -0.836 1.00 96.88 84 GLU A N 1
ATOM 666 C CA . GLU A 1 84 ? -3.841 -6.596 -2.019 1.00 96.88 84 GLU A CA 1
ATOM 667 C C . GLU A 1 84 ? -2.567 -5.744 -1.900 1.00 96.88 84 GLU A C 1
ATOM 669 O O . GLU A 1 84 ? -1.803 -5.642 -2.863 1.00 96.88 84 GLU A O 1
ATOM 674 N N . THR A 1 85 ? -2.287 -5.201 -0.709 1.00 97.00 85 THR A N 1
ATOM 675 C CA . THR A 1 85 ? -1.047 -4.457 -0.429 1.00 97.00 85 THR A CA 1
ATOM 676 C C . THR A 1 85 ? 0.187 -5.350 -0.588 1.00 97.00 85 THR A C 1
ATOM 678 O O . THR A 1 85 ? 1.153 -4.971 -1.251 1.00 97.00 85 THR A O 1
ATOM 681 N N . ASP A 1 86 ? 0.165 -6.562 -0.026 1.0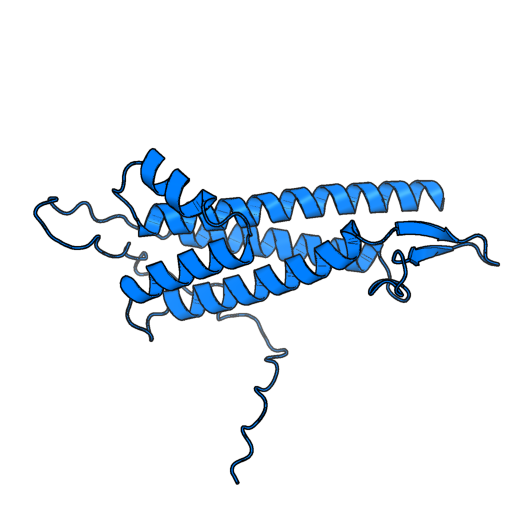0 95.19 86 ASP A N 1
ATOM 682 C CA . ASP A 1 86 ? 1.278 -7.513 -0.116 1.00 95.19 86 ASP A CA 1
ATOM 683 C C . ASP A 1 86 ? 1.536 -7.943 -1.569 1.00 95.19 86 ASP A C 1
ATOM 685 O O . ASP A 1 86 ? 2.693 -8.038 -1.997 1.00 95.19 86 ASP A O 1
ATOM 689 N N . LEU A 1 87 ? 0.470 -8.144 -2.353 1.00 94.56 87 LEU A N 1
ATOM 690 C CA . LEU A 1 87 ? 0.572 -8.435 -3.781 1.00 94.56 87 LEU A CA 1
ATOM 691 C C . LEU A 1 87 ? 1.226 -7.274 -4.544 1.00 94.56 87 LEU A C 1
ATOM 693 O O . LEU A 1 87 ? 2.152 -7.503 -5.329 1.00 94.56 87 LEU A O 1
ATOM 697 N N . LEU A 1 88 ? 0.788 -6.034 -4.298 1.00 95.81 88 LEU A N 1
ATOM 698 C CA . LEU A 1 88 ? 1.363 -4.838 -4.918 1.00 95.81 88 LEU A CA 1
ATOM 699 C C . LEU A 1 88 ? 2.847 -4.673 -4.561 1.00 95.81 88 LEU A C 1
ATOM 701 O O . LEU A 1 88 ? 3.667 -4.448 -5.450 1.00 95.81 88 LEU A O 1
ATOM 705 N N . ILE A 1 89 ? 3.221 -4.860 -3.294 1.00 93.94 89 ILE A N 1
ATOM 706 C CA . ILE A 1 89 ? 4.622 -4.796 -2.848 1.00 93.94 89 ILE A CA 1
ATOM 707 C C . ILE A 1 89 ? 5.461 -5.878 -3.529 1.00 93.94 89 ILE A C 1
ATOM 709 O O . ILE A 1 89 ? 6.580 -5.611 -3.969 1.00 93.94 89 ILE A O 1
ATOM 713 N N . GLY A 1 90 ? 4.923 -7.092 -3.677 1.00 91.94 90 GLY A N 1
ATOM 714 C CA . GLY A 1 90 ? 5.574 -8.163 -4.429 1.00 91.94 90 GLY A CA 1
ATOM 715 C C . GLY A 1 90 ? 5.853 -7.774 -5.885 1.00 91.94 90 GLY A C 1
ATOM 716 O O . GLY A 1 90 ? 6.952 -8.031 -6.390 1.00 91.94 90 GLY A O 1
ATOM 717 N N . ARG A 1 91 ? 4.889 -7.113 -6.542 1.00 92.44 91 ARG A N 1
ATOM 718 C CA . ARG A 1 91 ? 5.035 -6.585 -7.909 1.00 92.44 91 ARG A CA 1
ATOM 719 C C . ARG A 1 91 ? 6.057 -5.450 -7.962 1.00 92.44 91 ARG A C 1
ATOM 721 O O . ARG A 1 91 ? 6.994 -5.531 -8.751 1.00 92.44 91 ARG A O 1
ATOM 728 N N . ARG A 1 92 ? 5.976 -4.457 -7.070 1.00 90.44 92 ARG A N 1
ATOM 729 C CA . ARG A 1 92 ? 6.955 -3.360 -6.996 1.00 90.44 92 ARG A CA 1
ATOM 730 C C . ARG A 1 92 ? 8.369 -3.860 -6.747 1.00 90.44 92 ARG A C 1
ATOM 732 O O . ARG A 1 92 ? 9.292 -3.390 -7.401 1.00 90.44 92 ARG A O 1
ATOM 739 N N . ASN A 1 93 ? 8.564 -4.821 -5.849 1.00 89.81 93 ASN A N 1
ATOM 740 C CA . ASN A 1 93 ? 9.890 -5.380 -5.586 1.00 89.81 93 ASN A CA 1
ATOM 741 C C . ASN A 1 93 ? 10.472 -6.064 -6.827 1.00 89.81 93 ASN A C 1
ATOM 743 O O . ASN A 1 93 ? 11.677 -5.982 -7.052 1.00 89.81 93 ASN A O 1
ATOM 747 N N . ALA A 1 94 ? 9.634 -6.682 -7.666 1.00 87.50 94 ALA A N 1
ATOM 748 C CA . ALA A 1 94 ? 10.089 -7.201 -8.950 1.00 87.50 94 ALA A CA 1
ATOM 749 C C . ALA A 1 94 ? 10.591 -6.087 -9.879 1.00 87.50 94 ALA A C 1
ATOM 751 O O . ALA A 1 94 ? 11.560 -6.313 -10.596 1.00 87.50 94 ALA A O 1
ATOM 752 N N . VAL A 1 95 ? 9.982 -4.899 -9.850 1.00 86.94 95 VAL A N 1
ATOM 753 C CA . VAL A 1 95 ? 10.417 -3.747 -10.654 1.00 86.94 95 VAL A CA 1
ATOM 754 C C . VAL A 1 95 ? 11.670 -3.092 -10.083 1.00 86.94 95 VAL A C 1
ATOM 756 O O . VAL A 1 95 ? 12.673 -2.994 -10.778 1.00 86.94 95 VAL A O 1
ATOM 759 N N . VAL A 1 96 ? 11.642 -2.700 -8.810 1.00 85.06 96 VAL A N 1
ATOM 760 C CA . VAL A 1 96 ? 12.714 -1.924 -8.164 1.00 85.06 96 VAL A CA 1
ATOM 761 C C . VAL A 1 96 ? 14.024 -2.702 -8.069 1.00 85.06 96 VAL A C 1
ATOM 763 O O . VAL A 1 96 ? 15.095 -2.110 -8.151 1.00 85.06 96 VAL A O 1
ATOM 766 N N . HIS A 1 97 ? 13.960 -4.026 -7.919 1.00 84.94 97 HIS A N 1
ATOM 767 C CA . HIS A 1 97 ? 15.156 -4.868 -7.843 1.00 84.94 97 HIS A CA 1
ATOM 768 C C . HIS A 1 97 ? 15.551 -5.505 -9.184 1.00 84.94 97 HIS A C 1
ATOM 770 O O . HIS A 1 97 ? 16.466 -6.328 -9.219 1.00 84.94 97 HIS A O 1
ATOM 776 N N . SER A 1 98 ? 14.890 -5.137 -10.286 1.00 87.06 98 SER A N 1
ATOM 777 C CA . SER A 1 98 ? 15.330 -5.506 -11.633 1.00 87.06 98 SER A CA 1
ATOM 778 C C . SER A 1 98 ? 16.118 -4.365 -12.269 1.00 87.06 98 SER A C 1
ATOM 780 O O . SER A 1 98 ? 15.717 -3.209 -12.202 1.00 87.06 98 SER A O 1
ATOM 782 N N . GLY A 1 99 ? 17.209 -4.693 -12.957 1.00 85.81 99 GLY A N 1
ATOM 783 C CA . GLY A 1 99 ? 17.846 -3.759 -13.878 1.00 85.81 99 GLY A CA 1
ATOM 784 C C . GLY A 1 99 ? 16.989 -3.620 -15.132 1.00 85.81 99 GLY A C 1
ATOM 785 O O . GLY A 1 99 ? 16.765 -4.616 -15.821 1.00 85.81 99 GLY A O 1
ATOM 786 N N . ILE A 1 100 ? 16.514 -2.408 -15.423 1.00 88.12 100 ILE A N 1
ATOM 787 C CA . ILE A 1 100 ? 15.749 -2.080 -16.631 1.00 88.12 100 ILE A CA 1
ATOM 788 C C . ILE A 1 100 ? 16.672 -1.321 -17.582 1.00 88.12 100 ILE A C 1
ATOM 790 O O . ILE A 1 100 ? 17.232 -0.289 -17.220 1.00 88.12 100 ILE A O 1
ATOM 794 N N . PHE A 1 101 ? 16.867 -1.839 -18.792 1.00 88.69 101 PHE A N 1
ATOM 795 C CA . PHE A 1 101 ? 17.815 -1.266 -19.749 1.00 88.69 101 PHE A CA 1
ATOM 796 C C . PHE A 1 101 ? 17.410 -1.556 -21.193 1.00 88.69 101 PHE A C 1
ATOM 798 O O . PHE A 1 101 ? 16.555 -2.398 -21.473 1.00 88.69 101 PHE A O 1
ATOM 805 N N . ILE A 1 102 ? 18.048 -0.849 -22.126 1.00 89.50 102 ILE A N 1
ATOM 806 C CA . ILE A 1 102 ? 17.916 -1.117 -23.558 1.00 89.50 102 ILE A CA 1
ATOM 807 C C . ILE A 1 102 ? 18.841 -2.281 -23.913 1.00 89.50 102 ILE A C 1
ATOM 809 O O . ILE A 1 102 ? 20.064 -2.170 -23.841 1.00 89.50 102 ILE A O 1
ATOM 813 N N . GLN A 1 103 ? 18.253 -3.402 -24.312 1.00 88.19 103 GLN A N 1
ATOM 814 C CA . GLN A 1 103 ? 18.970 -4.514 -24.910 1.00 88.19 103 GLN A CA 1
ATOM 815 C C . GLN A 1 103 ? 19.271 -4.193 -26.374 1.00 88.19 103 GLN A C 1
ATOM 817 O O . GLN A 1 103 ? 18.360 -3.946 -27.168 1.00 88.19 103 GLN A O 1
ATOM 822 N N . GLN A 1 104 ? 20.553 -4.246 -26.731 1.00 88.62 104 GLN A N 1
ATOM 823 C CA . GLN A 1 104 ? 21.042 -4.070 -28.100 1.00 88.62 104 GLN A CA 1
ATOM 824 C C . GLN A 1 104 ? 20.803 -5.351 -28.924 1.00 88.62 104 GLN A C 1
ATOM 826 O O . GLN A 1 104 ? 21.736 -6.063 -29.281 1.00 88.62 104 GLN A O 1
ATOM 831 N N . SER A 1 105 ? 19.533 -5.702 -29.148 1.00 85.25 105 SER A N 1
ATOM 832 C CA . SER A 1 105 ? 19.103 -6.763 -30.073 1.00 85.25 105 SER A CA 1
ATOM 833 C C . SER A 1 105 ? 18.698 -6.183 -31.434 1.00 85.25 105 SER A C 1
ATOM 835 O O . SER A 1 105 ? 18.665 -4.969 -31.604 1.00 85.25 105 SER A O 1
ATOM 837 N N . ALA A 1 106 ? 18.363 -7.034 -32.408 1.00 84.62 106 ALA A N 1
ATOM 838 C CA . ALA A 1 106 ? 17.758 -6.617 -33.674 1.00 84.62 106 ALA A CA 1
ATOM 839 C C . ALA A 1 106 ? 16.289 -7.095 -33.725 1.00 84.62 106 ALA A C 1
ATOM 841 O O . ALA A 1 106 ? 16.070 -8.284 -33.961 1.00 84.62 106 ALA A O 1
ATOM 842 N N . PRO A 1 107 ? 15.283 -6.226 -33.481 1.00 86.44 107 PRO A N 1
ATOM 843 C CA . PRO A 1 107 ? 15.376 -4.800 -33.129 1.00 86.44 107 PRO A CA 1
ATOM 844 C C . PRO A 1 107 ? 15.748 -4.552 -31.648 1.00 86.44 107 PRO A C 1
ATOM 846 O O . PRO A 1 107 ? 15.529 -5.439 -30.812 1.00 86.44 107 PRO A O 1
ATOM 849 N N . PRO A 1 108 ? 16.291 -3.366 -31.287 1.00 86.81 108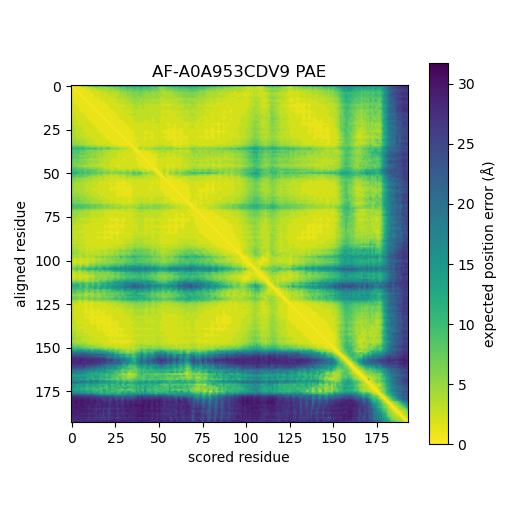 PRO A N 1
ATOM 850 C CA . PRO A 1 108 ? 16.576 -3.031 -29.894 1.00 86.81 108 PRO A CA 1
ATOM 851 C C . PRO A 1 108 ? 15.285 -2.937 -29.080 1.00 86.81 108 PRO A C 1
ATOM 853 O O . PRO A 1 108 ? 14.273 -2.431 -29.568 1.00 86.81 108 PRO A O 1
ATOM 856 N N . LYS A 1 109 ? 15.310 -3.403 -27.829 1.00 89.00 109 LYS A N 1
ATOM 857 C CA . LYS A 1 109 ? 14.126 -3.411 -26.954 1.00 89.00 109 LYS A CA 1
ATOM 858 C C . LYS A 1 109 ? 14.473 -3.088 -25.508 1.00 89.00 109 LYS A C 1
ATOM 860 O O . LYS A 1 109 ? 15.587 -3.345 -25.065 1.00 89.00 109 LYS A O 1
ATOM 865 N N . ILE A 1 110 ? 13.513 -2.551 -24.759 1.00 88.69 110 ILE A N 1
ATOM 866 C CA . ILE A 1 110 ? 13.649 -2.396 -23.306 1.00 88.69 110 ILE A CA 1
ATOM 867 C C . ILE A 1 110 ? 13.370 -3.751 -22.660 1.00 88.69 110 ILE A C 1
ATOM 869 O O . ILE A 1 110 ? 12.374 -4.395 -22.982 1.00 88.69 110 ILE A O 1
ATOM 873 N N . THR A 1 111 ? 14.255 -4.186 -21.771 1.00 88.38 111 THR A N 1
ATOM 874 C CA . THR A 1 111 ? 14.136 -5.457 -21.055 1.00 88.38 111 THR A CA 1
ATOM 875 C C . THR A 1 111 ? 14.447 -5.266 -19.577 1.00 88.38 111 THR A C 1
ATOM 877 O O . THR A 1 111 ? 15.110 -4.303 -19.188 1.00 88.38 111 THR A O 1
ATOM 880 N N . ALA A 1 112 ? 14.002 -6.220 -18.762 1.00 87.88 112 ALA A N 1
ATOM 881 C CA . ALA A 1 112 ? 14.380 -6.334 -17.363 1.00 87.88 112 ALA A CA 1
ATOM 882 C C . ALA A 1 112 ? 15.269 -7.564 -17.142 1.00 87.88 112 ALA A C 1
ATOM 884 O O . ALA A 1 112 ? 14.986 -8.649 -17.657 1.00 87.88 112 ALA A O 1
ATOM 885 N N . ALA A 1 113 ? 16.317 -7.421 -16.333 1.00 85.25 113 ALA A N 1
ATOM 886 C CA . ALA A 1 113 ? 17.135 -8.535 -15.862 1.00 85.25 113 ALA A CA 1
ATOM 887 C C . ALA A 1 113 ? 17.344 -8.456 -14.347 1.00 85.25 113 ALA A C 1
ATOM 889 O O . ALA A 1 113 ? 17.420 -7.372 -13.774 1.00 85.25 113 ALA A O 1
ATOM 890 N N . GLY A 1 114 ? 17.421 -9.613 -13.692 1.00 78.88 114 GLY A N 1
ATOM 891 C CA . GLY A 1 114 ? 17.815 -9.698 -12.290 1.00 78.88 114 GLY A CA 1
ATOM 892 C C . GLY A 1 114 ? 19.307 -9.997 -12.169 1.00 78.88 114 GLY A C 1
ATOM 893 O O . GLY A 1 114 ? 19.908 -10.608 -13.054 1.00 78.88 114 GLY A O 1
ATOM 894 N N . ILE A 1 115 ? 19.905 -9.592 -11.052 1.00 69.12 115 ILE A N 1
ATOM 895 C CA . ILE A 1 115 ? 21.283 -9.960 -10.718 1.00 69.12 115 ILE A CA 1
ATOM 896 C C . ILE A 1 115 ? 21.269 -11.433 -10.282 1.00 69.12 115 ILE A C 1
ATOM 898 O O . ILE A 1 115 ? 20.737 -11.780 -9.230 1.00 69.12 115 ILE A O 1
ATOM 902 N N . GLY A 1 116 ? 21.781 -12.325 -11.132 1.00 70.56 116 GLY A N 1
ATOM 903 C CA . GLY A 1 116 ? 21.923 -13.761 -10.850 1.00 70.56 116 GLY A CA 1
ATOM 904 C C . GLY A 1 116 ? 20.680 -14.636 -11.078 1.00 70.56 116 GLY A C 1
ATOM 905 O O . GLY A 1 116 ? 20.825 -15.849 -11.210 1.00 70.56 116 GLY A O 1
ATOM 906 N N . LYS A 1 117 ? 19.468 -14.070 -11.177 1.00 76.00 117 LYS A N 1
ATOM 907 C CA . LYS A 1 117 ? 18.236 -14.800 -11.549 1.00 76.00 117 LYS A CA 1
ATOM 908 C C . LYS A 1 117 ? 17.451 -14.046 -12.630 1.00 76.00 117 LYS A C 1
ATOM 910 O O . LYS A 1 117 ? 17.485 -12.816 -12.638 1.00 76.00 117 LYS A O 1
ATOM 915 N N . PRO A 1 118 ? 16.714 -14.741 -13.521 1.00 77.94 118 PRO A N 1
ATOM 916 C CA . PRO A 1 118 ? 15.826 -14.081 -14.474 1.00 77.94 118 PRO A CA 1
ATOM 917 C C . PRO A 1 118 ? 14.839 -13.148 -13.760 1.00 77.94 118 PRO A C 1
ATOM 919 O O . PRO A 1 118 ? 14.246 -13.525 -12.747 1.00 77.94 118 PRO A O 1
ATOM 922 N N . SER A 1 119 ? 14.666 -11.930 -14.282 1.00 83.50 119 SER A N 1
ATOM 923 C CA . SER A 1 119 ? 13.668 -11.000 -13.750 1.00 83.50 119 SER A CA 1
ATOM 924 C C . SER A 1 119 ? 12.264 -11.563 -13.966 1.00 83.50 119 SER A C 1
ATOM 926 O O . SER A 1 119 ? 11.957 -12.079 -15.041 1.00 83.50 119 SER A O 1
ATOM 928 N N . LYS A 1 120 ? 11.374 -11.378 -12.984 1.00 83.56 120 LYS A N 1
ATOM 929 C CA . LYS A 1 120 ? 9.934 -11.660 -13.137 1.00 83.56 120 LYS A CA 1
ATOM 930 C C . LYS A 1 120 ? 9.253 -10.762 -14.187 1.00 83.56 120 LYS A C 1
ATOM 932 O O . LYS A 1 120 ? 8.088 -10.980 -14.506 1.00 83.56 120 LYS A O 1
ATOM 937 N N . LEU A 1 121 ? 9.966 -9.756 -14.696 1.00 85.31 121 LEU A N 1
ATOM 938 C CA . LEU A 1 121 ? 9.516 -8.819 -15.723 1.00 85.31 121 LEU A CA 1
ATOM 939 C C . LEU A 1 121 ? 10.106 -9.105 -17.112 1.00 85.31 121 LEU A C 1
ATOM 941 O O . LEU A 1 121 ? 9.804 -8.369 -18.043 1.00 85.31 121 LEU A O 1
ATOM 945 N N . LYS A 1 122 ? 10.956 -10.134 -17.264 1.00 80.31 122 LYS A N 1
ATOM 946 C CA . LYS A 1 122 ? 11.748 -10.381 -18.485 1.00 80.31 122 LYS A CA 1
ATOM 947 C C . LYS A 1 122 ? 10.911 -10.418 -19.775 1.00 80.31 122 LYS A C 1
ATOM 949 O O . LYS A 1 122 ? 11.372 -9.926 -20.799 1.00 80.31 122 LYS A O 1
ATOM 954 N N . ASP A 1 123 ? 9.697 -10.957 -19.702 1.00 82.31 123 ASP A N 1
ATOM 955 C CA . ASP A 1 123 ? 8.807 -11.151 -20.854 1.00 82.31 123 ASP A CA 1
ATOM 956 C C . ASP A 1 123 ? 7.524 -10.306 -20.763 1.00 82.31 123 ASP A C 1
ATOM 958 O O . ASP A 1 123 ? 6.533 -10.585 -21.434 1.00 82.31 123 ASP A O 1
ATOM 962 N N . LYS A 1 124 ? 7.520 -9.279 -19.905 1.00 86.00 124 LYS A N 1
ATOM 963 C CA . LYS A 1 124 ? 6.371 -8.392 -19.700 1.00 86.00 124 LYS A CA 1
ATOM 964 C C . LYS A 1 124 ? 6.564 -7.051 -20.396 1.00 86.00 124 LYS A C 1
ATOM 966 O O . LYS A 1 124 ? 7.685 -6.558 -20.519 1.00 86.00 124 LYS A O 1
ATOM 971 N N . ASP A 1 125 ? 5.452 -6.410 -20.749 1.00 89.81 125 ASP A N 1
ATOM 972 C CA . ASP A 1 125 ? 5.459 -4.969 -20.989 1.00 89.81 125 ASP A CA 1
ATOM 973 C C . ASP A 1 125 ? 5.638 -4.248 -19.645 1.00 89.81 125 ASP A C 1
ATOM 975 O O . ASP A 1 125 ? 4.708 -4.131 -18.845 1.00 89.81 125 ASP A O 1
ATOM 979 N N . ILE A 1 126 ? 6.870 -3.807 -19.387 1.00 90.44 126 ILE A N 1
ATOM 980 C CA . ILE A 1 126 ? 7.267 -3.151 -18.136 1.00 90.44 126 ILE A CA 1
ATOM 981 C C . ILE A 1 126 ? 6.463 -1.868 -17.909 1.00 90.44 126 ILE A C 1
ATOM 983 O O . ILE A 1 126 ? 6.104 -1.569 -16.772 1.00 90.44 126 ILE A O 1
ATOM 987 N N . GLU A 1 127 ? 6.175 -1.111 -18.970 1.00 92.12 127 GLU A N 1
ATOM 988 C CA . GLU A 1 127 ? 5.439 0.144 -18.848 1.00 92.12 127 GLU A CA 1
ATOM 989 C C . GLU A 1 127 ? 3.978 -0.120 -18.479 1.00 92.12 127 GLU A C 1
ATOM 991 O O . GLU A 1 127 ? 3.461 0.504 -17.552 1.00 92.12 127 GLU A O 1
ATOM 996 N N . SER A 1 128 ? 3.331 -1.077 -19.152 1.00 92.19 128 SER A N 1
ATOM 997 C CA . SER A 1 128 ? 1.960 -1.478 -18.812 1.00 92.19 128 SER A CA 1
ATOM 998 C C . SER A 1 128 ? 1.874 -2.010 -17.381 1.00 92.19 128 SER A C 1
ATOM 1000 O O . SER A 1 128 ? 1.019 -1.576 -16.614 1.00 92.19 128 SER A O 1
ATOM 1002 N N . GLU A 1 129 ? 2.797 -2.893 -16.987 1.00 92.00 129 GLU A N 1
ATOM 1003 C CA . GLU A 1 129 ? 2.847 -3.458 -15.634 1.00 92.00 129 GLU A CA 1
ATOM 1004 C C . GLU A 1 129 ? 2.987 -2.362 -14.566 1.00 92.00 129 GLU A C 1
ATOM 1006 O O . GLU A 1 129 ? 2.307 -2.414 -13.540 1.00 92.00 129 GLU A O 1
ATOM 1011 N N . LEU A 1 130 ? 3.837 -1.357 -14.810 1.00 93.56 130 LEU A N 1
ATOM 1012 C CA . LEU A 1 130 ? 4.013 -0.205 -13.925 1.00 93.56 130 LEU A CA 1
ATOM 1013 C C . LEU A 1 130 ? 2.742 0.635 -13.807 1.00 93.56 130 LEU A C 1
ATOM 1015 O O . LEU A 1 130 ? 2.330 0.957 -12.695 1.00 93.56 130 LEU A O 1
ATOM 1019 N N . ARG A 1 131 ? 2.096 0.957 -14.933 1.00 95.31 131 ARG A N 1
ATOM 1020 C CA . ARG A 1 131 ? 0.833 1.713 -14.942 1.00 95.31 131 ARG A CA 1
ATOM 1021 C C . ARG A 1 131 ? -0.270 0.969 -14.197 1.00 95.31 131 ARG A C 1
ATOM 1023 O O . ARG A 1 131 ? -1.032 1.590 -13.463 1.00 95.31 131 ARG A O 1
ATOM 1030 N N . ASP A 1 132 ? -0.331 -0.350 -14.337 1.00 95.00 132 ASP A N 1
ATOM 1031 C CA . ASP A 1 132 ? -1.293 -1.171 -13.606 1.00 95.00 132 ASP A CA 1
ATOM 1032 C C . ASP A 1 132 ? -0.975 -1.236 -12.108 1.00 95.00 132 ASP A C 1
ATOM 1034 O O . ASP A 1 132 ? -1.893 -1.245 -11.292 1.00 95.00 132 ASP A O 1
ATOM 1038 N N . CYS A 1 133 ? 0.304 -1.250 -11.718 1.00 95.25 133 CYS A N 1
ATOM 1039 C CA . CYS A 1 133 ? 0.686 -1.135 -10.308 1.00 95.25 133 CYS A CA 1
ATOM 1040 C C . CYS A 1 133 ? 0.271 0.217 -9.717 1.00 95.25 133 CYS A C 1
ATOM 1042 O O . CYS A 1 133 ? -0.299 0.230 -8.632 1.00 95.25 133 CYS A O 1
ATOM 1044 N N . ILE A 1 134 ? 0.505 1.321 -10.434 1.00 97.19 134 ILE A N 1
ATOM 1045 C CA . ILE A 1 134 ? 0.131 2.679 -10.000 1.00 97.19 134 ILE A CA 1
ATOM 1046 C C . ILE A 1 134 ? -1.386 2.783 -9.813 1.00 97.19 134 ILE A C 1
ATOM 1048 O O . ILE A 1 134 ? -1.842 3.166 -8.746 1.00 97.19 134 ILE A O 1
ATOM 1052 N N . LYS A 1 135 ? -2.189 2.309 -10.777 1.00 96.62 135 LYS A N 1
ATOM 1053 C CA . LYS A 1 135 ? -3.659 2.282 -10.635 1.00 96.62 135 LYS A CA 1
ATOM 1054 C C . LYS A 1 135 ? -4.123 1.509 -9.399 1.00 96.62 135 LYS A C 1
ATOM 1056 O O . LYS A 1 135 ? -5.078 1.903 -8.731 1.00 96.62 135 LYS A O 1
ATOM 1061 N N . VAL A 1 136 ? -3.486 0.370 -9.116 1.00 96.25 136 VAL A N 1
ATOM 1062 C CA . VAL A 1 136 ? -3.789 -0.407 -7.908 1.00 96.25 136 VAL A CA 1
ATOM 1063 C C . VAL A 1 136 ? -3.379 0.374 -6.662 1.00 96.25 136 VAL A C 1
ATOM 1065 O O . VAL A 1 136 ? -4.151 0.387 -5.707 1.00 96.25 136 VAL A O 1
ATOM 1068 N N . ALA A 1 13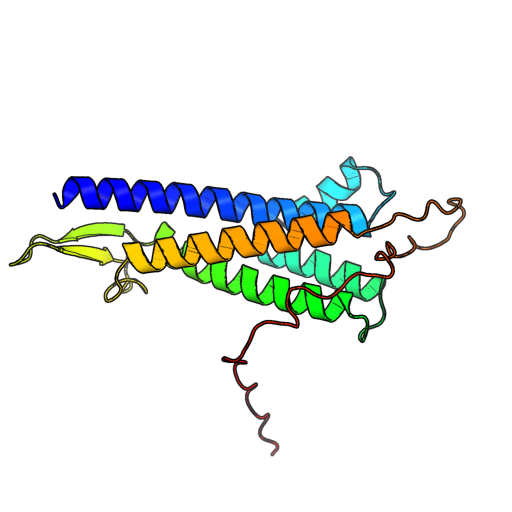7 ? -2.217 1.029 -6.676 1.00 96.81 137 ALA A N 1
ATOM 1069 C CA . ALA A 1 137 ? -1.733 1.832 -5.562 1.00 96.81 137 ALA A CA 1
ATOM 1070 C C . ALA A 1 137 ? -2.689 2.992 -5.247 1.00 96.81 137 ALA A C 1
ATOM 1072 O O . ALA A 1 137 ? -3.174 3.077 -4.120 1.00 96.81 137 ALA A O 1
ATOM 1073 N N . ASP A 1 138 ? -3.069 3.775 -6.259 1.00 96.06 138 ASP A N 1
ATOM 1074 C CA . ASP A 1 138 ? -4.045 4.862 -6.148 1.00 96.06 138 ASP A CA 1
ATOM 1075 C C . ASP A 1 138 ? -5.352 4.376 -5.519 1.00 96.06 138 ASP A C 1
ATOM 1077 O O . ASP A 1 138 ? -5.860 4.974 -4.568 1.00 96.06 138 ASP A O 1
ATOM 1081 N N . ARG A 1 139 ? -5.900 3.251 -6.002 1.00 96.62 139 ARG A N 1
ATOM 1082 C CA . ARG A 1 139 ? -7.125 2.676 -5.431 1.00 96.62 139 ARG A CA 1
ATOM 1083 C C . ARG A 1 139 ? -6.940 2.311 -3.958 1.00 96.62 139 ARG A C 1
ATOM 1085 O O . ARG A 1 139 ? -7.830 2.590 -3.159 1.00 96.62 139 ARG A O 1
ATOM 1092 N N . LEU A 1 140 ? -5.822 1.682 -3.594 1.00 97.19 140 LEU A N 1
ATOM 1093 C CA . LEU A 1 140 ? -5.546 1.287 -2.210 1.00 97.19 140 LEU A CA 1
ATOM 1094 C C . LEU A 1 140 ? -5.417 2.500 -1.284 1.00 97.19 140 LEU A C 1
ATOM 1096 O O . LEU A 1 140 ? -5.997 2.482 -0.200 1.00 97.19 140 LEU A O 1
ATOM 1100 N N . VAL A 1 141 ? -4.739 3.563 -1.727 1.00 95.81 141 VAL A N 1
ATOM 1101 C CA . VAL A 1 141 ? -4.661 4.844 -1.008 1.00 95.81 141 VAL A CA 1
ATOM 1102 C C . VAL A 1 141 ? -6.069 5.376 -0.730 1.00 95.81 141 VAL A C 1
ATOM 1104 O O . VAL A 1 141 ? -6.431 5.589 0.427 1.00 95.81 141 VAL A O 1
ATOM 1107 N N . HIS A 1 142 ? -6.908 5.496 -1.762 1.00 94.94 142 HIS A N 1
ATOM 1108 C CA . HIS A 1 142 ? -8.284 5.979 -1.607 1.00 94.94 142 HIS A CA 1
ATOM 1109 C C . HIS A 1 142 ? -9.104 5.105 -0.652 1.00 94.94 142 HIS A C 1
ATOM 1111 O O . HIS A 1 142 ? -9.814 5.622 0.208 1.00 94.94 142 HIS A O 1
ATOM 1117 N N . VAL A 1 143 ? -8.992 3.780 -0.768 1.00 94.69 143 VAL A N 1
ATOM 1118 C CA . VAL A 1 143 ? -9.682 2.830 0.114 1.00 94.69 143 VAL A CA 1
ATOM 1119 C C . VAL A 1 143 ? -9.268 3.023 1.575 1.00 94.69 143 VAL A C 1
ATOM 1121 O O . VAL A 1 143 ? -10.133 3.054 2.451 1.00 94.69 143 VAL A O 1
ATOM 1124 N N . ILE A 1 144 ? -7.971 3.189 1.843 1.00 95.44 144 ILE A N 1
ATOM 1125 C CA . ILE A 1 144 ? -7.449 3.394 3.199 1.00 95.44 144 ILE A CA 1
ATOM 1126 C C . ILE A 1 144 ? -7.952 4.712 3.785 1.00 95.44 144 ILE A C 1
ATOM 1128 O O . ILE A 1 144 ? -8.487 4.725 4.894 1.00 95.44 144 ILE A O 1
ATOM 1132 N N . PHE A 1 145 ? -7.817 5.816 3.052 1.00 92.62 145 PHE A N 1
ATOM 1133 C CA . PHE A 1 145 ? -8.227 7.124 3.559 1.00 92.62 145 PHE A CA 1
ATOM 1134 C C . PHE A 1 145 ? -9.745 7.235 3.724 1.00 92.62 145 PHE A C 1
ATOM 1136 O O . PHE A 1 145 ? -10.206 7.818 4.704 1.00 92.62 145 PHE A O 1
ATOM 1143 N N . ASN A 1 146 ? -10.532 6.607 2.848 1.00 91.19 146 ASN A N 1
ATOM 1144 C CA . ASN A 1 146 ? -11.980 6.516 3.034 1.00 91.19 146 ASN A CA 1
ATOM 1145 C C . ASN A 1 146 ? -12.335 5.749 4.310 1.00 91.19 146 ASN A C 1
ATOM 1147 O O . ASN A 1 146 ? -13.169 6.213 5.082 1.00 91.19 146 ASN A O 1
ATOM 1151 N N . PHE A 1 147 ? -11.674 4.619 4.571 1.00 92.94 147 PHE A N 1
ATOM 1152 C CA . PHE A 1 147 ? -11.869 3.861 5.806 1.00 92.94 147 PHE A CA 1
ATOM 1153 C C . PHE A 1 147 ? -11.520 4.689 7.052 1.00 92.94 147 PHE A C 1
ATOM 1155 O O . PHE A 1 147 ? -12.331 4.776 7.973 1.00 92.94 147 PHE A O 1
ATOM 1162 N N . LEU A 1 148 ? -10.374 5.375 7.058 1.00 91.00 148 LEU A N 1
ATOM 1163 C CA . LEU A 1 148 ? -9.976 6.265 8.155 1.00 91.00 148 LEU A CA 1
ATOM 1164 C C . LEU A 1 148 ? -11.002 7.381 8.402 1.00 91.00 148 LEU A C 1
ATOM 1166 O O . LEU A 1 148 ? -11.359 7.640 9.547 1.00 91.00 148 LEU A O 1
ATOM 1170 N N . ASN A 1 149 ? -11.536 7.989 7.341 1.00 88.62 149 ASN A N 1
ATOM 1171 C CA . ASN A 1 149 ? -12.552 9.044 7.438 1.00 88.62 149 ASN A CA 1
ATOM 1172 C C . ASN A 1 149 ? -13.908 8.555 7.973 1.00 88.62 149 ASN A C 1
ATOM 1174 O O . ASN A 1 149 ? -14.749 9.370 8.361 1.00 88.62 149 ASN A O 1
ATOM 1178 N N . THR A 1 150 ? -14.136 7.241 7.985 1.00 88.25 150 THR A N 1
ATOM 1179 C CA . THR A 1 150 ? -15.364 6.637 8.523 1.00 88.25 150 THR A CA 1
ATOM 1180 C C . THR A 1 150 ? -15.249 6.208 9.980 1.00 88.25 150 THR A C 1
ATOM 1182 O O . THR A 1 150 ? -16.262 5.830 10.565 1.00 88.25 150 THR A O 1
ATOM 1185 N N . MET A 1 151 ? -14.053 6.276 10.574 1.00 86.62 151 MET A N 1
ATOM 1186 C CA . MET A 1 151 ? -13.858 5.961 11.985 1.00 86.62 151 MET A CA 1
ATOM 1187 C C . MET A 1 151 ? -14.331 7.106 12.883 1.00 86.62 151 MET A C 1
ATOM 1189 O O . MET A 1 151 ? -13.934 8.260 12.725 1.00 86.62 151 MET A O 1
ATOM 1193 N N . GLU A 1 152 ? -15.132 6.759 13.880 1.00 82.25 152 GLU A N 1
ATOM 1194 C CA . GLU A 1 152 ? -15.594 7.630 14.949 1.00 82.25 152 GLU A CA 1
ATOM 1195 C C . GLU A 1 152 ? -14.978 7.188 16.276 1.00 82.25 152 GLU A C 1
ATOM 1197 O O . GLU A 1 152 ? -15.165 6.060 16.751 1.00 82.25 152 GLU A O 1
ATOM 1202 N N . PHE A 1 153 ? -14.226 8.097 16.891 1.00 75.56 153 PHE A N 1
ATOM 1203 C CA . PHE A 1 153 ? -13.546 7.841 18.153 1.00 75.56 153 PHE A CA 1
ATOM 1204 C C . PHE A 1 153 ? -14.486 8.103 19.323 1.00 75.56 153 PHE A C 1
ATOM 1206 O O . PHE A 1 153 ? -14.982 9.214 19.511 1.00 75.56 153 PHE A O 1
ATOM 1213 N N . GLN A 1 154 ? -14.696 7.084 20.152 1.00 62.22 154 GLN A N 1
ATOM 1214 C CA . GLN A 1 154 ? -15.428 7.242 21.400 1.00 62.22 154 GLN A CA 1
ATOM 1215 C C . GLN A 1 154 ? -14.450 7.568 22.528 1.00 62.22 154 GLN A C 1
ATOM 1217 O O . GLN A 1 154 ? -13.666 6.717 22.945 1.00 62.22 154 GLN A O 1
ATOM 1222 N N . VAL A 1 155 ? -14.500 8.796 23.048 1.00 58.38 155 VAL A N 1
ATOM 1223 C CA . VAL A 1 155 ? -13.710 9.179 24.226 1.00 58.38 155 VAL A CA 1
ATOM 1224 C C . VAL A 1 155 ? -14.428 8.674 25.482 1.00 58.38 155 VAL A C 1
ATOM 1226 O O . VAL A 1 155 ? -15.316 9.334 26.017 1.00 58.38 155 VAL A O 1
ATOM 1229 N N . GLY A 1 156 ? -14.077 7.470 25.934 1.00 55.16 156 GLY A N 1
ATOM 1230 C CA . GLY A 1 156 ? -14.463 6.968 27.257 1.00 55.16 156 GLY A CA 1
ATOM 1231 C C . GLY A 1 156 ? -13.591 7.575 28.363 1.00 55.16 156 GLY A C 1
ATOM 1232 O O . GLY A 1 156 ? -12.428 7.902 28.127 1.00 55.16 156 GLY A O 1
ATOM 1233 N N . ARG A 1 157 ? -14.132 7.730 29.582 1.00 49.81 157 ARG A N 1
ATOM 1234 C CA . ARG A 1 157 ? -13.322 8.079 30.765 1.00 49.81 157 ARG A CA 1
ATOM 1235 C C . ARG A 1 157 ? -12.323 6.946 31.026 1.00 49.81 157 ARG A C 1
ATOM 1237 O O . ARG A 1 157 ? -12.726 5.814 31.267 1.00 49.81 157 ARG A O 1
ATOM 1244 N N . LEU A 1 158 ? -11.034 7.270 30.947 1.00 51.94 158 LEU A N 1
ATOM 1245 C CA . LEU A 1 158 ? -9.902 6.373 31.190 1.00 51.94 158 LEU A CA 1
ATOM 1246 C C . LEU A 1 158 ? -9.793 6.019 32.680 1.00 51.94 158 LEU A C 1
ATOM 1248 O O . LEU A 1 158 ? -8.952 6.557 33.389 1.00 51.94 158 LEU A O 1
ATOM 1252 N N . GLU A 1 159 ? -10.621 5.096 33.151 1.00 48.69 159 GLU A N 1
ATOM 1253 C CA . GLU A 1 159 ? -10.382 4.387 34.408 1.00 48.69 159 GLU A CA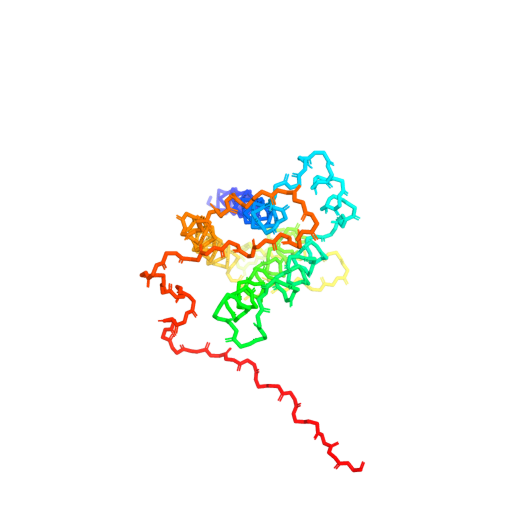 1
ATOM 1254 C C . GLU A 1 159 ? -10.531 2.886 34.120 1.00 48.69 159 GLU A C 1
ATOM 1256 O O . GLU A 1 159 ? -11.599 2.305 34.248 1.00 48.69 159 GLU A O 1
ATOM 1261 N N . HIS A 1 160 ? -9.437 2.265 33.666 1.00 52.28 160 HIS A N 1
ATOM 1262 C CA . HIS A 1 160 ? -9.238 0.806 33.590 1.00 52.28 160 HIS A CA 1
ATOM 1263 C C . HIS A 1 160 ? -9.917 -0.009 32.470 1.00 52.28 160 HIS A C 1
ATOM 1265 O O . HIS A 1 160 ? -9.701 -1.220 32.419 1.00 52.28 160 HIS A O 1
ATOM 1271 N N . GLU A 1 161 ? -10.655 0.592 31.535 1.00 55.94 161 GLU A N 1
ATOM 1272 C CA . GLU A 1 161 ? -11.193 -0.142 30.375 1.00 55.94 161 GLU A CA 1
ATOM 1273 C C . GLU A 1 161 ? -10.185 -0.225 29.212 1.00 55.94 161 GLU A C 1
ATOM 1275 O O . GLU A 1 161 ? -9.455 0.728 28.928 1.00 55.94 161 GLU A O 1
ATOM 1280 N N . LEU A 1 162 ? -10.158 -1.377 28.525 1.00 58.12 162 LEU A N 1
ATOM 1281 C CA . LEU A 1 162 ? -9.483 -1.532 27.231 1.00 58.12 162 LEU A CA 1
ATOM 1282 C C . LEU A 1 162 ? -9.955 -0.431 26.261 1.00 58.12 162 LEU A C 1
ATOM 1284 O O . LEU A 1 162 ? -11.121 -0.024 26.339 1.00 58.12 162 LEU A O 1
ATOM 1288 N N . PRO A 1 163 ? -9.093 0.048 25.340 1.00 63.12 163 PRO A N 1
ATOM 1289 C CA . PRO A 1 163 ? -9.518 1.006 24.328 1.00 63.12 163 PRO A CA 1
ATOM 1290 C C . PRO A 1 163 ? -10.732 0.444 23.591 1.00 63.12 163 PRO A C 1
ATOM 1292 O O . PRO A 1 163 ? -10.714 -0.686 23.102 1.00 63.12 163 PRO A O 1
ATOM 1295 N N . ARG A 1 164 ? -11.819 1.220 23.566 1.00 69.38 164 ARG A N 1
ATOM 1296 C CA . ARG A 1 164 ? -13.013 0.829 22.819 1.00 69.38 164 ARG A CA 1
ATOM 1297 C C . ARG A 1 164 ? -12.675 0.890 21.330 1.00 69.38 164 ARG A C 1
ATOM 1299 O O . ARG A 1 164 ? -12.053 1.872 20.915 1.00 69.38 164 ARG A O 1
ATOM 1306 N N . PRO A 1 165 ? -13.075 -0.112 20.529 1.00 71.44 165 PRO A N 1
ATOM 1307 C CA . PRO A 1 165 ? -12.873 -0.056 19.090 1.00 71.44 165 PRO A CA 1
ATOM 1308 C C . PRO A 1 165 ? -13.474 1.241 18.530 1.00 71.44 165 PRO A C 1
ATOM 1310 O O . PRO A 1 165 ? -14.575 1.624 18.953 1.00 71.44 165 PRO A O 1
ATOM 1313 N N . PRO A 1 166 ? -12.800 1.914 17.578 1.00 77.94 166 PRO A N 1
ATOM 1314 C CA . PRO A 1 166 ? -13.439 2.960 16.795 1.00 77.94 166 PRO A CA 1
ATOM 1315 C C . PRO A 1 166 ? -14.740 2.424 16.199 1.00 77.94 166 PRO A C 1
ATOM 1317 O O . PRO A 1 166 ? -14.775 1.321 15.652 1.00 77.94 166 PRO A O 1
ATOM 1320 N N . LYS A 1 167 ? -15.822 3.192 16.309 1.00 81.06 167 LYS A N 1
ATOM 1321 C CA . LYS A 1 167 ? -17.051 2.833 15.604 1.00 81.06 167 LYS A CA 1
ATOM 1322 C C . LYS A 1 167 ? -16.913 3.254 14.154 1.00 81.06 167 LYS A C 1
ATOM 1324 O O . LYS A 1 167 ? -16.325 4.290 13.866 1.00 81.06 167 LYS A O 1
ATOM 1329 N N . LEU A 1 168 ? -17.440 2.455 13.240 1.00 78.06 168 LEU A N 1
ATOM 1330 C CA . LEU A 1 168 ? -17.651 2.925 11.879 1.00 78.06 168 LEU A CA 1
ATOM 1331 C C . LEU A 1 168 ? -18.967 3.696 11.832 1.00 78.06 168 LEU A C 1
ATOM 1333 O O . LEU A 1 168 ? -19.899 3.349 12.557 1.00 78.06 168 LEU A O 1
ATOM 1337 N N . ARG A 1 169 ? -19.045 4.713 10.972 1.00 81.62 169 ARG A N 1
ATOM 1338 C CA . ARG A 1 169 ? -20.321 5.360 10.633 1.00 81.62 169 ARG A CA 1
ATOM 1339 C C . ARG A 1 169 ? -21.334 4.309 10.174 1.00 81.62 169 ARG A C 1
ATOM 1341 O O . ARG A 1 169 ? -20.962 3.398 9.435 1.00 81.62 169 ARG A O 1
ATOM 1348 N N . ASP A 1 170 ? -22.601 4.482 10.551 1.00 72.75 170 ASP A N 1
ATOM 1349 C CA . ASP A 1 170 ? -23.686 3.519 10.283 1.00 72.75 170 ASP A CA 1
ATOM 1350 C C . ASP A 1 170 ? -23.862 3.181 8.785 1.00 72.75 170 ASP A C 1
ATOM 1352 O O . ASP A 1 170 ? -24.371 2.121 8.433 1.00 72.75 170 ASP A O 1
ATOM 1356 N N . GLU A 1 171 ? -23.397 4.058 7.891 1.00 74.69 171 GLU A N 1
ATOM 1357 C CA . GLU A 1 171 ? -23.474 3.918 6.431 1.00 74.69 171 GLU A CA 1
ATOM 1358 C C . GLU A 1 171 ? -22.215 3.299 5.794 1.00 74.69 171 GLU A C 1
ATOM 1360 O O . GLU A 1 171 ? -22.092 3.265 4.567 1.00 74.69 171 GLU A O 1
ATOM 1365 N N . TRP A 1 172 ? -21.235 2.842 6.583 1.00 81.81 172 TRP A N 1
ATOM 1366 C CA . TRP A 1 172 ? -20.005 2.295 6.015 1.00 81.81 172 TRP A CA 1
ATOM 1367 C C . TRP A 1 172 ? -20.263 0.982 5.269 1.00 81.81 172 TRP A C 1
ATOM 1369 O O . TRP A 1 172 ? -20.701 -0.020 5.835 1.00 81.81 172 TRP A O 1
ATOM 1379 N N . ILE A 1 173 ? -19.909 0.978 3.985 1.00 77.75 173 ILE A N 1
ATOM 1380 C CA . ILE A 1 173 ? -19.924 -0.200 3.122 1.00 77.75 173 ILE A CA 1
ATOM 1381 C C . ILE A 1 173 ? -18.476 -0.554 2.806 1.00 77.75 173 ILE A C 1
ATOM 1383 O O . ILE A 1 173 ? -17.709 0.302 2.368 1.00 77.75 173 ILE A O 1
ATOM 1387 N N . ASN A 1 174 ? -18.111 -1.825 2.988 1.00 78.81 174 ASN A N 1
ATOM 1388 C CA . ASN A 1 174 ? -16.785 -2.328 2.644 1.00 78.81 174 ASN A CA 1
ATOM 1389 C C . ASN A 1 174 ? -16.490 -2.069 1.148 1.00 78.81 174 ASN A C 1
ATOM 1391 O O . ASN A 1 174 ? -17.067 -2.740 0.291 1.00 78.81 174 ASN A O 1
ATOM 1395 N N . PRO A 1 175 ? -15.565 -1.159 0.791 1.00 76.25 175 PRO A N 1
ATOM 1396 C CA . PRO A 1 175 ? -15.309 -0.832 -0.613 1.00 76.25 175 PRO A CA 1
ATOM 1397 C C . PRO A 1 175 ? -14.617 -1.980 -1.368 1.00 76.25 175 PRO A C 1
ATOM 1399 O O . PRO A 1 175 ? -14.563 -1.974 -2.594 1.00 76.25 175 PRO A O 1
ATOM 1402 N N . LEU A 1 176 ? -14.099 -2.980 -0.646 1.00 78.12 176 LEU A N 1
ATOM 1403 C CA . LEU A 1 176 ? -13.463 -4.179 -1.193 1.00 78.12 176 LEU A CA 1
ATOM 1404 C C . LEU A 1 176 ? -14.418 -5.383 -1.265 1.00 78.12 176 LEU A C 1
ATOM 1406 O O . LEU A 1 176 ? -14.002 -6.466 -1.677 1.00 78.12 176 LEU A O 1
ATOM 1410 N N . SER A 1 177 ? -15.686 -5.247 -0.855 1.00 70.19 177 SER A N 1
ATOM 1411 C CA . SER A 1 177 ? -16.688 -6.314 -1.017 1.00 70.19 177 SER A CA 1
ATOM 1412 C C . SER A 1 177 ? -17.398 -6.281 -2.374 1.00 70.19 177 SER A C 1
ATOM 1414 O O . SER A 1 177 ? -17.994 -7.283 -2.752 1.00 70.19 177 SER A O 1
ATOM 1416 N N . GLN A 1 178 ? -17.299 -5.176 -3.125 1.00 52.22 178 GLN A N 1
ATOM 1417 C CA . GLN A 1 178 ? -18.024 -4.967 -4.388 1.00 52.22 178 GLN A CA 1
ATOM 1418 C C . GLN A 1 178 ? -17.188 -5.166 -5.665 1.00 52.22 178 GLN A C 1
ATOM 1420 O O . GLN A 1 178 ? -17.660 -4.832 -6.749 1.00 52.22 178 GLN A O 1
ATOM 1425 N N . SER A 1 179 ? -15.968 -5.712 -5.592 1.00 43.41 179 SER A N 1
ATOM 1426 C CA . SER A 1 179 ? -15.214 -6.017 -6.818 1.00 43.41 179 SER A CA 1
ATOM 1427 C C . SER A 1 179 ? -15.945 -7.087 -7.646 1.00 43.41 179 SER A C 1
ATOM 1429 O O . SER A 1 179 ? -16.143 -8.198 -7.142 1.00 43.41 179 SER A O 1
ATOM 1431 N N . PRO A 1 180 ? -16.333 -6.798 -8.903 1.00 44.41 180 PRO A N 1
ATOM 1432 C CA . PRO A 1 180 ? -16.923 -7.793 -9.781 1.00 44.41 180 PRO A CA 1
ATOM 1433 C C . PRO A 1 180 ? -15.839 -8.800 -10.189 1.00 44.41 180 PRO A C 1
ATOM 1435 O O . PRO A 1 180 ? -14.775 -8.408 -10.652 1.00 44.41 180 PRO A O 1
ATOM 1438 N N . GLU A 1 181 ? -16.125 -10.080 -9.951 1.00 45.38 181 GLU A N 1
ATOM 1439 C CA . GLU A 1 181 ? -15.508 -11.287 -10.522 1.00 45.38 181 GLU A CA 1
ATOM 1440 C C . GLU A 1 181 ? -13.990 -11.289 -10.815 1.00 45.38 181 GLU A C 1
ATOM 1442 O O . GLU A 1 181 ? -13.514 -10.709 -11.787 1.00 45.38 181 GLU A O 1
ATOM 1447 N N . GLY A 1 182 ? -13.242 -12.130 -10.083 1.00 40.62 182 GLY A N 1
ATOM 1448 C CA . GLY A 1 182 ? -12.060 -12.781 -10.664 1.00 40.62 182 GLY A CA 1
ATOM 1449 C C . GLY A 1 182 ? -10.890 -13.069 -9.727 1.00 40.62 182 GLY A C 1
ATOM 1450 O O . GLY A 1 182 ? -9.917 -12.324 -9.702 1.00 40.62 182 GLY A O 1
ATOM 1451 N N . GLY A 1 183 ? -10.919 -14.235 -9.070 1.00 35.28 183 GLY A N 1
ATOM 1452 C CA . GLY A 1 183 ? -9.689 -14.954 -8.713 1.00 35.28 183 GLY A CA 1
ATOM 1453 C C . GLY A 1 183 ? -9.295 -14.965 -7.238 1.00 35.28 183 GLY A C 1
ATOM 1454 O O . GLY A 1 183 ? -8.210 -14.515 -6.884 1.00 35.28 183 GLY A O 1
ATOM 1455 N N . ALA A 1 184 ? -10.109 -15.583 -6.381 1.00 37.50 184 ALA A N 1
ATOM 1456 C CA . ALA A 1 184 ? -9.566 -16.150 -5.148 1.00 37.50 184 ALA A CA 1
ATOM 1457 C C . ALA A 1 184 ? -8.606 -17.307 -5.515 1.00 37.50 184 ALA A C 1
ATOM 1459 O O . ALA A 1 184 ? -9.018 -18.215 -6.248 1.00 37.50 184 ALA A O 1
ATOM 1460 N N . PRO A 1 185 ? -7.351 -17.337 -5.026 1.00 39.81 185 PRO A N 1
ATOM 1461 C CA . PRO A 1 185 ? -6.546 -18.547 -5.085 1.00 39.81 1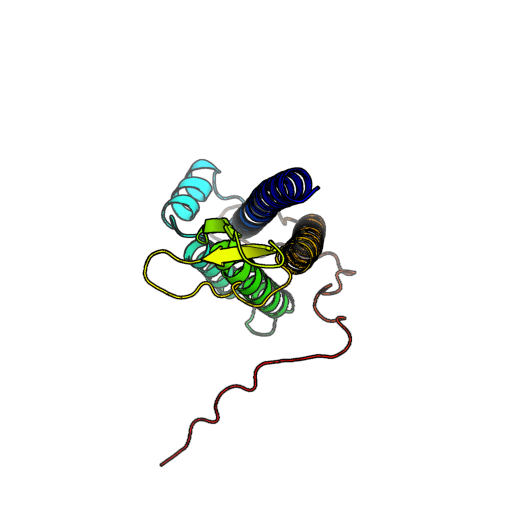85 PRO A CA 1
ATOM 1462 C C . PRO A 1 185 ? -7.249 -19.602 -4.231 1.00 39.81 185 PRO A C 1
ATOM 1464 O O . PRO A 1 185 ? -7.454 -19.402 -3.035 1.00 39.81 185 PRO A O 1
ATOM 1467 N N . GLN A 1 186 ? -7.646 -20.716 -4.845 1.00 38.25 186 GLN A N 1
ATOM 1468 C CA . GLN A 1 186 ? -8.172 -21.856 -4.105 1.00 38.25 186 GLN A CA 1
ATOM 1469 C C . GLN A 1 186 ? -7.121 -22.307 -3.088 1.00 38.25 186 GLN A C 1
ATOM 1471 O O . GLN A 1 186 ? -6.011 -22.699 -3.454 1.00 38.25 186 GLN A O 1
ATOM 1476 N N . SER A 1 187 ? -7.480 -22.249 -1.808 1.00 36.97 187 SER A N 1
ATOM 1477 C CA . SER A 1 187 ? -6.696 -22.835 -0.726 1.00 36.97 187 SER A CA 1
ATOM 1478 C C . SER A 1 187 ? -6.389 -24.303 -1.051 1.00 36.97 187 SER A C 1
ATOM 1480 O O . SER A 1 187 ? -7.293 -25.031 -1.479 1.00 36.97 187 SER A O 1
ATOM 1482 N N . PRO A 1 188 ? -5.149 -24.783 -0.851 1.00 40.72 188 PRO A N 1
ATOM 1483 C CA . PRO A 1 188 ? -4.833 -26.180 -1.092 1.00 40.72 188 PRO A CA 1
ATOM 1484 C C . PRO A 1 188 ? -5.659 -27.044 -0.137 1.00 40.72 188 PRO A C 1
ATOM 1486 O O . PRO A 1 188 ? -5.594 -26.886 1.085 1.00 40.72 188 PRO A O 1
ATOM 1489 N N . LYS A 1 189 ? -6.450 -27.960 -0.710 1.00 41.72 189 LYS A N 1
ATOM 1490 C CA . LYS A 1 189 ? -7.146 -29.010 0.035 1.00 41.72 189 LYS A CA 1
ATOM 1491 C C . LYS A 1 189 ? -6.115 -29.729 0.905 1.00 41.72 189 LYS A C 1
ATOM 1493 O O . LYS A 1 189 ? -5.211 -30.375 0.379 1.00 41.72 189 LYS A O 1
ATOM 1498 N N . ARG A 1 190 ? -6.245 -29.619 2.231 1.00 43.56 190 ARG A N 1
ATOM 1499 C CA . ARG A 1 190 ? -5.529 -30.496 3.162 1.00 43.56 190 ARG A CA 1
ATOM 1500 C C . ARG A 1 190 ? -5.976 -31.924 2.861 1.00 43.56 190 ARG A C 1
ATOM 1502 O O . ARG A 1 190 ? -7.109 -32.295 3.152 1.00 43.56 190 ARG A O 1
ATOM 1509 N N . GLY A 1 191 ? -5.101 -32.687 2.214 1.00 44.75 191 GLY A N 1
ATOM 1510 C CA . GLY A 1 191 ? -5.271 -34.120 2.040 1.00 44.75 191 GLY A CA 1
ATOM 1511 C C . GLY A 1 191 ? -5.191 -34.786 3.404 1.00 44.75 191 GLY A C 1
ATOM 1512 O O . GLY A 1 191 ? -4.133 -34.784 4.026 1.00 44.75 191 GLY A O 1
ATOM 1513 N N . GLY A 1 192 ? -6.320 -35.314 3.867 1.00 48.34 192 GLY A N 1
ATOM 1514 C CA . GLY A 1 192 ? -6.344 -36.274 4.955 1.00 48.34 192 GLY A CA 1
ATOM 1515 C C . GLY A 1 192 ? -5.784 -37.607 4.467 1.00 48.34 192 GLY A C 1
ATOM 1516 O O . GLY A 1 192 ? -6.250 -38.152 3.464 1.00 48.34 192 GLY A O 1
ATOM 1517 N N . LYS A 1 193 ? -4.786 -38.105 5.186 1.00 44.91 193 LYS A N 1
ATOM 1518 C CA . LYS A 1 193 ? -4.581 -39.525 5.451 1.00 44.91 193 LYS A CA 1
ATOM 1519 C C . LYS A 1 193 ? -4.253 -39.659 6.926 1.00 44.91 193 LYS A C 1
ATOM 1521 O O . LYS A 1 193 ? -3.493 -38.793 7.412 1.00 44.91 193 LYS A O 1
#

pLDDT: mean 84.08, std 15.93, range [35.28, 97.44]

Solvent-accessible surface area (backbone atoms only — not comparable to full-atom values): 11541 Å² total; per-residue (Å²): 109,70,68,58,51,49,52,53,45,52,52,49,53,53,50,43,53,51,44,48,52,50,40,56,51,43,53,51,51,53,39,52,57,63,51,41,87,58,57,63,74,58,53,51,51,61,49,58,70,38,84,41,71,71,52,37,53,48,50,39,53,54,54,46,60,74,53,41,62,88,85,35,69,65,53,56,48,53,52,52,52,49,53,55,49,54,51,49,52,56,53,48,51,46,53,76,66,25,53,73,46,78,43,90,51,95,74,65,43,80,40,34,39,33,89,94,43,85,26,90,42,49,92,50,64,63,60,60,54,46,54,53,49,37,56,51,35,55,50,51,38,52,53,46,54,53,53,60,73,35,53,40,81,73,88,70,84,90,73,90,68,77,65,66,56,55,41,66,48,95,82,72,67,67,83,82,74,71,69,80,82,87,79,79,80,78,75,79,78,81,80,85,128

Secondary structure (DSSP, 8-state):
-HHHHHHHHHHHHHHHHHHHHHHHHHHHHHHHHHTTTS-HHHHHHHHHHS-SHHHHHHHHHHHHHHHS-TT-HHHHHHHHHHHHHHHHHHHHHHHHTSEEEEE--SS-EEEEE-SSS--TTTTS-HHHHHHHHHHHHHHHHHHHHHHHHTEE------SSPPPPPPEEPTT---TTS---S--PPPPP-----